Protein AF-A0A0L7LU83-F1 (afdb_monomer_lite)

pLDDT: mean 70.8, std 16.05, range [26.08, 94.19]

Sequence (318 aa):
ASLSLTIENISELSERALSAPKNVRCLPWRILVLIRNTSTPDQHQHRSLGVFLQCNAECDSSGWSCYGLGELKLFKENDWGFAHFISWENLMDPESGFVINDSITIEAYIKAEAPHGVCWDSKKHTGWVVYKIPTTGVDSSRSVAFALQRVFYDLQFSEKPVATRKLTRSFGWETLDSFMQHDVQEFLRCKNVNCTSSRSETFWDIQLSVKGMKNIFESFDDYISTELLDGENKYDAGEHGLQDAEKGVRFDQFPPENLSTPAHYKLHAVLVHSGDNHGGHYWCKFDDDVVSRCSKKEAIEYNYGGEEHAPYLARRAT

Radius of gyration: 29.64 Å; chains: 1; bounding box: 66×59×82 Å

Structure (mmCIF, N/CA/C/O backbone):
data_AF-A0A0L7LU83-F1
#
_entry.id   AF-A0A0L7LU83-F1
#
loop_
_atom_site.group_PDB
_atom_site.id
_atom_site.type_symbol
_atom_site.label_atom_id
_atom_site.label_alt_id
_atom_site.label_comp_id
_atom_site.label_asym_id
_atom_site.label_entity_id
_atom_site.label_seq_id
_atom_site.pdbx_PDB_ins_code
_atom_site.Cartn_x
_atom_site.Cartn_y
_atom_site.Cartn_z
_atom_site.occupancy
_atom_site.B_iso_or_equiv
_atom_site.auth_seq_id
_atom_site.auth_comp_id
_atom_site.auth_asym_id
_atom_site.auth_atom_id
_atom_site.pdbx_PDB_model_num
ATOM 1 N N . ALA A 1 1 ? -16.363 -4.834 12.220 1.00 79.44 1 ALA A N 1
ATOM 2 C CA . ALA A 1 1 ? -17.173 -5.302 13.368 1.00 79.44 1 ALA A CA 1
ATOM 3 C C . ALA A 1 1 ? -17.482 -4.107 14.259 1.00 79.44 1 ALA A C 1
ATOM 5 O O . ALA A 1 1 ? -16.639 -3.231 14.331 1.00 79.44 1 ALA A O 1
ATOM 6 N N . SER A 1 2 ? -18.643 -4.047 14.911 1.00 83.12 2 SER A N 1
ATOM 7 C CA . SER A 1 2 ? -18.976 -2.965 15.852 1.00 83.12 2 SER A CA 1
ATOM 8 C C . SER A 1 2 ? -18.821 -3.408 17.308 1.00 83.12 2 SER A C 1
ATOM 10 O O . SER A 1 2 ? -19.117 -4.562 17.630 1.00 83.12 2 SER A O 1
ATOM 12 N N . LEU A 1 3 ? -18.351 -2.519 18.176 1.00 85.19 3 LEU A N 1
ATOM 13 C CA . LEU A 1 3 ? -18.362 -2.650 19.633 1.00 85.19 3 LEU A CA 1
ATOM 14 C C . LEU A 1 3 ? -19.228 -1.534 20.205 1.00 85.19 3 LEU A C 1
ATOM 16 O O . LEU A 1 3 ? -19.305 -0.459 19.616 1.00 85.19 3 LEU A O 1
ATOM 20 N N . SER A 1 4 ? -19.851 -1.799 21.346 1.00 86.19 4 SER A N 1
ATOM 21 C CA . SER A 1 4 ? -20.613 -0.805 22.090 1.00 86.19 4 SER A CA 1
ATOM 22 C C . SER A 1 4 ? -20.266 -0.902 23.571 1.00 86.19 4 SER A C 1
ATOM 24 O O . SER A 1 4 ? -20.010 -1.997 24.083 1.00 86.19 4 SER A O 1
ATOM 26 N N . LEU A 1 5 ? -20.212 0.248 24.230 1.00 88.81 5 LEU A N 1
ATOM 27 C CA . LEU A 1 5 ? -20.030 0.398 25.664 1.00 88.81 5 LEU A CA 1
ATOM 28 C C . LEU A 1 5 ? -21.083 1.373 26.174 1.00 88.81 5 LEU A C 1
ATOM 30 O O . LEU A 1 5 ? -21.055 2.546 25.809 1.00 88.81 5 LEU A O 1
ATOM 34 N N . THR A 1 6 ? -21.967 0.890 27.040 1.00 89.44 6 THR A N 1
ATOM 35 C CA . THR A 1 6 ? -22.878 1.737 27.806 1.00 89.44 6 THR A CA 1
ATOM 36 C C . THR A 1 6 ? -22.320 1.911 29.212 1.00 89.44 6 THR A C 1
ATOM 38 O O . THR A 1 6 ? -21.974 0.925 29.863 1.00 89.44 6 THR A O 1
ATOM 41 N N . ILE A 1 7 ? -22.199 3.159 29.657 1.00 90.31 7 ILE A N 1
ATOM 42 C CA . ILE A 1 7 ? -21.789 3.519 31.015 1.00 90.31 7 ILE A CA 1
ATOM 43 C C . ILE A 1 7 ? -22.997 4.159 31.680 1.00 90.31 7 ILE A C 1
ATOM 45 O O . ILE A 1 7 ? -23.453 5.209 31.231 1.00 90.31 7 ILE A O 1
ATOM 49 N N . GLU A 1 8 ? -23.500 3.510 32.722 1.00 90.00 8 GLU A N 1
ATOM 50 C CA . GLU A 1 8 ? -24.522 4.055 33.613 1.00 90.00 8 GLU A CA 1
ATOM 51 C C . GLU A 1 8 ? -23.855 4.914 34.695 1.00 90.00 8 GLU A C 1
ATOM 53 O O . GLU A 1 8 ? -22.723 4.636 35.099 1.00 90.00 8 GLU A O 1
ATOM 58 N N . ASN A 1 9 ? -24.561 5.941 35.167 1.00 89.75 9 ASN A N 1
ATOM 59 C CA . ASN A 1 9 ? -24.083 6.912 36.155 1.00 89.75 9 ASN A CA 1
ATOM 60 C C . ASN A 1 9 ? -22.753 7.580 35.751 1.00 89.75 9 ASN A C 1
ATOM 62 O O . ASN A 1 9 ? -21.785 7.613 36.516 1.00 89.75 9 ASN A O 1
ATOM 66 N N . ILE A 1 10 ? -22.676 8.091 34.515 1.00 87.38 10 ILE A N 1
ATOM 67 C CA . ILE A 1 10 ? -21.450 8.697 33.967 1.00 87.38 10 ILE A CA 1
ATOM 68 C C . ILE A 1 10 ? -20.968 9.887 34.808 1.00 87.38 10 ILE A C 1
ATOM 70 O O . ILE A 1 10 ? -19.758 10.114 34.909 1.00 87.38 10 ILE A O 1
ATOM 74 N N . SER A 1 11 ? -21.887 10.609 35.459 1.00 86.12 11 SER A N 1
ATOM 75 C CA . SER A 1 11 ? -21.562 11.709 36.370 1.00 86.12 11 SER A CA 1
ATOM 76 C C . SER A 1 11 ? -20.614 11.293 37.509 1.00 86.12 11 SER A C 1
ATOM 78 O O . SER A 1 11 ? -19.691 12.049 37.849 1.00 86.12 11 SER A O 1
ATOM 80 N N . GLU A 1 12 ? -20.773 10.064 38.013 1.00 87.25 12 GLU A N 1
ATOM 81 C CA . GLU A 1 12 ? -20.032 9.476 39.135 1.00 87.25 12 GLU A CA 1
ATOM 82 C C . GLU A 1 12 ? -18.775 8.697 38.710 1.00 87.25 12 GLU A C 1
ATOM 84 O O . GLU A 1 12 ? -18.007 8.243 39.563 1.00 87.25 12 GLU A O 1
ATOM 89 N N . LEU A 1 13 ? -18.519 8.545 37.403 1.00 84.75 13 LEU A N 1
ATOM 90 C CA . LEU A 1 13 ? -17.371 7.780 36.915 1.00 84.75 13 LEU A CA 1
ATOM 91 C C . LEU A 1 13 ? -16.050 8.413 37.387 1.00 84.75 13 LEU A C 1
ATOM 93 O O . LEU A 1 13 ? -15.703 9.532 36.994 1.00 84.75 13 LEU A O 1
ATOM 97 N N . SER A 1 14 ? -15.304 7.674 38.211 1.00 73.12 14 SER A N 1
ATOM 98 C CA . SER A 1 14 ? -14.134 8.189 38.932 1.00 73.12 14 SER A CA 1
ATOM 99 C C . SER A 1 14 ? -12.836 8.180 38.121 1.00 73.12 14 SER A C 1
ATOM 101 O O . SER A 1 14 ? -12.083 9.148 38.190 1.00 73.12 14 SER A O 1
ATOM 103 N N . GLU A 1 15 ? -12.566 7.136 37.328 1.00 76.50 15 GLU A N 1
ATOM 104 C CA . GLU A 1 15 ? -11.303 7.034 36.571 1.00 76.50 15 GLU A CA 1
ATOM 105 C C . GLU A 1 15 ? -11.468 6.476 35.154 1.00 76.50 15 GLU A C 1
ATOM 107 O O . GLU A 1 15 ? -11.116 7.147 34.178 1.00 76.50 15 GLU A O 1
ATOM 112 N N . ARG A 1 16 ? -11.976 5.243 35.018 1.00 88.88 16 ARG A N 1
ATOM 113 C CA . ARG A 1 16 ? -12.051 4.555 33.724 1.00 88.88 16 ARG A CA 1
ATOM 114 C C . ARG A 1 16 ? -13.183 3.545 33.622 1.00 88.88 16 ARG A C 1
ATOM 116 O O . ARG A 1 16 ? -13.547 2.921 34.614 1.00 88.88 16 ARG A O 1
ATOM 123 N N . ALA A 1 17 ? -13.642 3.309 32.399 1.00 90.06 17 ALA A N 1
ATOM 124 C CA . ALA A 1 17 ? -14.549 2.220 32.053 1.00 90.06 17 ALA A CA 1
ATOM 125 C C . ALA A 1 17 ? -14.026 1.451 30.832 1.00 90.06 17 ALA A C 1
ATOM 127 O O . ALA A 1 17 ? -13.379 2.021 29.954 1.00 90.06 17 ALA A O 1
ATOM 128 N N . LEU A 1 18 ? -14.298 0.147 30.779 1.00 89.19 18 LEU A N 1
ATOM 129 C CA . LEU A 1 18 ? -13.878 -0.743 29.697 1.00 89.19 18 LEU A CA 1
ATOM 130 C C . LEU A 1 18 ? -15.075 -1.524 29.162 1.00 89.19 18 LEU A C 1
ATOM 132 O O . LEU A 1 18 ? -15.895 -2.014 29.935 1.00 89.19 18 LEU A O 1
ATOM 136 N N . SER A 1 19 ? -15.141 -1.697 27.844 1.00 90.38 19 SER A N 1
ATOM 137 C CA . SER A 1 19 ? -16.098 -2.617 27.234 1.00 90.38 19 SER A CA 1
ATOM 138 C C . SER A 1 19 ? -15.679 -4.069 27.413 1.00 90.38 19 SER A C 1
ATOM 140 O O . SER A 1 19 ? -14.493 -4.392 27.539 1.00 90.38 19 SER A O 1
ATOM 142 N N . ALA A 1 20 ? -16.655 -4.971 27.302 1.00 90.50 20 ALA A N 1
ATOM 143 C CA . ALA A 1 20 ? -16.361 -6.377 27.068 1.00 90.50 20 ALA A CA 1
ATOM 144 C C . ALA A 1 20 ? -15.484 -6.534 25.804 1.00 90.50 20 ALA A C 1
ATOM 146 O O . ALA A 1 20 ? -15.667 -5.780 24.836 1.00 90.50 20 ALA A O 1
ATOM 147 N N . PRO A 1 21 ? -14.530 -7.485 25.791 1.00 87.56 21 PRO A N 1
ATOM 148 C CA . PRO A 1 21 ? -13.717 -7.744 24.615 1.00 87.56 21 PRO A CA 1
ATOM 149 C C . PRO A 1 21 ? -14.568 -8.304 23.480 1.00 87.56 21 PRO A C 1
ATOM 151 O O . PRO A 1 21 ? -15.362 -9.227 23.672 1.00 87.56 21 PRO A O 1
ATOM 154 N N . LYS A 1 22 ? -14.344 -7.799 22.268 1.00 87.31 22 LYS A N 1
ATOM 155 C CA . LYS A 1 22 ? -14.864 -8.398 21.041 1.00 87.31 22 LYS A CA 1
ATOM 156 C C . LYS A 1 22 ? -13.715 -8.858 20.168 1.00 87.31 22 LYS A C 1
ATOM 158 O O . LYS A 1 22 ? -12.857 -8.068 19.787 1.00 87.31 22 LYS A O 1
ATOM 163 N N . ASN A 1 23 ? -13.734 -10.137 19.813 1.00 83.50 23 ASN A N 1
ATOM 164 C CA . ASN A 1 23 ? -12.705 -10.699 18.956 1.00 83.50 23 ASN A CA 1
ATOM 165 C C . ASN A 1 23 ? -12.903 -10.243 17.507 1.00 83.50 23 ASN A C 1
ATOM 167 O O . ASN A 1 23 ? -13.925 -10.532 16.879 1.00 83.50 23 ASN A O 1
ATOM 171 N N . VAL A 1 24 ? -11.902 -9.548 16.972 1.00 78.88 24 VAL A N 1
ATOM 172 C CA . VAL A 1 24 ? -11.807 -9.160 15.561 1.00 78.88 24 VAL A CA 1
ATOM 173 C C . VAL A 1 24 ? -10.425 -9.581 15.090 1.00 78.88 24 VAL A C 1
ATOM 175 O O . VAL A 1 24 ? -9.428 -9.218 15.705 1.00 78.88 24 VAL A O 1
ATOM 178 N N . ARG A 1 25 ? -10.374 -10.389 14.024 1.00 74.81 25 ARG A N 1
ATOM 179 C CA . ARG A 1 25 ? -9.124 -10.981 13.509 1.00 74.81 25 ARG A CA 1
ATOM 180 C C . ARG A 1 25 ? -8.331 -11.741 14.588 1.00 74.81 25 ARG A C 1
ATOM 182 O O . ARG A 1 25 ? -7.120 -11.632 14.661 1.00 74.81 25 ARG A O 1
ATOM 189 N N . CYS A 1 26 ? -9.037 -12.512 15.420 1.00 77.25 26 CYS A N 1
ATOM 190 C CA . CYS A 1 26 ? -8.471 -13.312 16.519 1.00 77.25 26 CYS A CA 1
ATOM 191 C C . CYS A 1 26 ? -7.800 -12.513 17.650 1.00 77.25 26 CYS A C 1
ATOM 193 O O . CYS A 1 26 ? -7.257 -13.123 18.564 1.00 77.25 26 CYS A O 1
ATOM 195 N N . LEU A 1 27 ? -7.889 -11.182 17.629 1.00 76.75 27 LEU A N 1
ATOM 196 C CA . LEU A 1 27 ? -7.410 -10.316 18.700 1.00 76.75 27 LEU A CA 1
ATOM 197 C C . LEU A 1 27 ? -8.594 -9.763 19.499 1.00 76.75 27 LEU A C 1
ATOM 199 O O . LEU A 1 27 ? -9.632 -9.468 18.893 1.00 76.75 27 LEU A O 1
ATOM 203 N N . PRO A 1 28 ? -8.478 -9.611 20.829 1.00 84.75 28 PRO A N 1
ATOM 204 C CA . PRO A 1 28 ? -9.520 -9.007 21.643 1.00 84.75 28 PRO A CA 1
ATOM 205 C C . PRO A 1 28 ? -9.449 -7.480 21.546 1.00 84.75 28 PRO A C 1
ATOM 207 O O . PRO A 1 28 ? -8.445 -6.866 21.909 1.00 84.75 28 PRO A O 1
ATOM 210 N N . TRP A 1 29 ? -10.535 -6.861 21.084 1.00 84.88 29 TRP A N 1
ATOM 211 C CA . TRP A 1 29 ? -10.677 -5.406 21.018 1.00 84.88 29 TRP A CA 1
ATOM 212 C C . TRP A 1 29 ? -11.612 -4.900 22.108 1.00 84.88 29 TRP A C 1
ATOM 214 O O . TRP A 1 29 ? -12.611 -5.559 22.405 1.00 84.88 29 TRP A O 1
ATOM 224 N N . ARG A 1 30 ? -11.322 -3.733 22.686 1.00 86.69 30 ARG A N 1
ATOM 225 C CA . ARG A 1 30 ? -12.147 -3.082 23.718 1.00 86.69 30 ARG A CA 1
ATOM 226 C C . ARG A 1 30 ? -12.259 -1.584 23.477 1.00 86.69 30 ARG A C 1
ATOM 228 O O . ARG A 1 30 ? -11.348 -0.982 22.921 1.00 86.69 30 ARG A O 1
ATOM 235 N N . ILE A 1 31 ? -13.347 -0.984 23.940 1.00 86.06 31 ILE A N 1
ATOM 236 C CA . ILE A 1 31 ? -13.455 0.465 24.122 1.00 86.06 31 ILE A CA 1
ATOM 237 C C . ILE A 1 31 ? -12.965 0.777 25.537 1.00 86.06 31 ILE A C 1
ATOM 239 O O . ILE A 1 31 ? -13.424 0.156 26.494 1.00 86.06 31 ILE A O 1
ATOM 243 N N . LEU A 1 32 ? -12.038 1.719 25.663 1.00 85.81 32 LEU A N 1
ATOM 244 C CA . LEU A 1 32 ? -11.566 2.281 26.921 1.00 85.81 32 LEU A CA 1
ATOM 245 C C . LEU A 1 32 ? -12.045 3.725 27.017 1.00 85.81 32 LEU A C 1
ATOM 247 O O . LEU A 1 32 ? -11.750 4.540 26.151 1.00 85.81 32 LEU A O 1
ATOM 251 N N . VAL A 1 33 ? -12.729 4.049 28.101 1.00 88.12 33 VAL A N 1
ATOM 252 C CA . VAL A 1 33 ? -13.131 5.411 28.439 1.00 88.12 33 VAL A CA 1
ATOM 253 C C . VAL A 1 33 ? -12.333 5.859 29.649 1.00 88.12 33 VAL A C 1
ATOM 255 O O . VAL A 1 33 ? -12.221 5.116 30.622 1.00 88.12 33 VAL A O 1
ATOM 258 N N . LEU A 1 34 ? -11.770 7.061 29.583 1.00 88.00 34 LEU A N 1
ATOM 259 C CA . LEU A 1 34 ? -10.986 7.688 30.642 1.00 88.00 34 LEU A CA 1
ATOM 260 C C . LEU A 1 34 ? -11.563 9.062 30.958 1.00 88.00 34 LEU A C 1
ATOM 262 O O . LEU A 1 34 ? -11.847 9.833 30.048 1.00 88.00 34 LEU A O 1
ATOM 266 N N . ILE A 1 35 ? -11.661 9.410 32.236 1.00 86.31 35 ILE A N 1
ATOM 267 C CA . ILE A 1 35 ? -11.919 10.794 32.637 1.00 86.31 35 ILE A CA 1
ATOM 268 C C . ILE A 1 35 ? -10.580 11.523 32.732 1.00 86.31 35 ILE A C 1
ATOM 270 O O . ILE A 1 35 ? -9.681 11.109 33.466 1.00 86.31 35 ILE A O 1
ATOM 274 N N . ARG A 1 36 ? -10.423 12.609 31.973 1.00 82.44 36 ARG A N 1
ATOM 275 C CA . ARG A 1 36 ? -9.222 13.450 31.994 1.00 82.44 36 ARG A CA 1
ATOM 276 C C . ARG A 1 36 ? -9.533 14.780 32.655 1.00 82.44 36 ARG A C 1
ATOM 278 O O . ARG A 1 36 ? -10.370 15.539 32.172 1.00 82.44 36 ARG A O 1
ATOM 285 N N . ASN A 1 37 ? -8.798 15.061 33.725 1.00 81.88 37 ASN A N 1
ATOM 286 C CA . ASN A 1 37 ? -8.805 16.346 34.406 1.00 81.88 37 ASN A CA 1
ATOM 287 C C . ASN A 1 37 ? -7.518 17.088 34.045 1.00 81.88 37 ASN A C 1
ATOM 289 O O . ASN A 1 37 ? -6.425 16.622 34.363 1.00 81.88 37 ASN A O 1
ATOM 293 N N . THR A 1 38 ? -7.644 18.228 33.378 1.00 71.44 38 THR A N 1
ATOM 294 C CA . THR A 1 38 ? -6.525 19.118 33.055 1.00 71.44 38 THR A CA 1
ATOM 295 C C . THR A 1 38 ? -6.639 20.389 33.874 1.00 71.44 38 THR A C 1
ATOM 297 O O . THR A 1 38 ? -7.655 21.080 33.815 1.00 71.44 38 THR A O 1
ATOM 300 N N . SER A 1 39 ? -5.594 20.702 34.633 1.00 67.88 39 SER A N 1
ATOM 301 C CA . SER A 1 39 ? -5.446 21.974 35.336 1.00 67.88 39 SER A CA 1
ATOM 302 C C . SER A 1 39 ? -4.616 22.927 34.481 1.00 67.88 39 SER A C 1
ATOM 304 O O . SER A 1 39 ? -3.448 22.642 34.205 1.00 67.88 39 SER A O 1
ATOM 306 N N . THR A 1 40 ? -5.201 24.046 34.059 1.00 64.06 40 THR A N 1
ATOM 307 C CA . THR A 1 40 ? -4.445 25.138 33.432 1.00 64.06 40 THR A CA 1
ATOM 308 C C . THR A 1 40 ? -3.738 25.986 34.502 1.00 64.06 40 THR A C 1
ATOM 310 O O . THR A 1 40 ? -4.125 25.943 35.675 1.00 64.06 40 THR A O 1
ATOM 313 N N . PRO A 1 41 ? -2.702 26.769 34.137 1.00 64.12 41 PRO A N 1
ATOM 314 C CA . PRO A 1 41 ? -2.015 27.672 35.069 1.00 64.12 41 PRO A CA 1
ATOM 315 C C . PRO A 1 41 ? -2.952 28.665 35.780 1.00 64.12 41 PRO A C 1
ATOM 317 O O . PRO A 1 41 ? -2.666 29.066 36.904 1.00 64.12 41 PRO A O 1
ATOM 320 N N . ASP A 1 42 ? -4.098 28.986 35.170 1.00 62.72 42 ASP A N 1
ATOM 321 C CA . ASP A 1 42 ? -5.144 29.873 35.703 1.00 62.72 42 ASP A CA 1
ATOM 322 C C . ASP A 1 42 ? -6.124 29.180 36.678 1.00 62.72 42 ASP A C 1
ATOM 324 O O . ASP A 1 42 ? -7.221 29.681 36.915 1.00 62.72 42 ASP A O 1
ATOM 328 N N . GLN A 1 43 ? -5.770 28.017 37.243 1.00 58.22 43 GLN A N 1
ATOM 329 C CA . GLN A 1 43 ? -6.576 27.238 38.208 1.00 58.22 43 GLN A CA 1
ATOM 330 C C . GLN A 1 43 ? -7.951 26.748 37.714 1.00 58.22 43 GLN A C 1
ATOM 332 O O . GLN A 1 43 ? -8.718 26.189 38.499 1.00 58.22 43 GLN A O 1
ATOM 337 N N . HIS A 1 44 ? -8.267 26.874 36.426 1.00 62.44 44 HIS A N 1
ATOM 338 C CA . HIS A 1 44 ? -9.508 26.322 35.887 1.00 62.44 44 HIS A CA 1
ATOM 339 C C . HIS A 1 44 ? -9.320 24.825 35.614 1.00 62.44 44 HIS A C 1
ATOM 341 O O . HIS A 1 44 ? -8.483 24.407 34.808 1.00 62.44 44 HIS A O 1
ATOM 347 N N . GLN A 1 45 ? -10.075 23.998 36.339 1.00 65.69 45 GLN A N 1
ATOM 348 C CA . GLN A 1 45 ? -10.071 22.551 36.171 1.00 65.69 45 GLN A CA 1
ATOM 349 C C . GLN A 1 45 ? -11.006 22.181 35.020 1.00 65.69 45 GLN A C 1
ATOM 351 O O . GLN A 1 45 ? -12.225 22.233 35.156 1.00 65.69 45 GLN A O 1
ATOM 356 N N . HIS A 1 46 ? -10.438 21.781 33.886 1.00 74.81 46 HIS A N 1
ATOM 357 C CA . HIS A 1 46 ? -11.213 21.281 32.757 1.00 74.81 46 HIS A CA 1
ATOM 358 C C . HIS A 1 46 ? -11.324 19.759 32.841 1.00 74.81 46 HIS A C 1
ATOM 360 O O . HIS A 1 46 ? -10.317 19.047 32.835 1.00 74.81 46 HIS A O 1
ATOM 366 N N . ARG A 1 47 ? -12.561 19.262 32.919 1.00 84.62 47 ARG A N 1
ATOM 367 C CA . ARG A 1 47 ? -12.885 17.836 32.817 1.00 84.62 47 ARG A CA 1
ATOM 368 C C . ARG A 1 47 ? -13.231 17.515 31.365 1.00 84.62 47 ARG A C 1
ATOM 370 O O . ARG A 1 47 ? -13.906 18.285 30.682 1.00 84.62 47 ARG A O 1
ATOM 377 N N . SER A 1 48 ? -12.762 16.376 30.881 1.00 85.38 48 SER A N 1
ATOM 378 C CA . SER A 1 48 ? -13.028 15.897 29.524 1.00 85.38 48 SER A CA 1
ATOM 379 C C . SER A 1 48 ? -13.110 14.380 29.502 1.00 85.38 48 SER A C 1
ATOM 381 O O . SER A 1 48 ? -12.497 13.693 30.326 1.00 85.38 48 SER A O 1
ATOM 383 N N . LEU A 1 49 ? -13.890 13.864 28.560 1.00 85.62 49 LEU A N 1
ATOM 384 C CA . LEU A 1 49 ? -13.999 12.437 28.315 1.00 85.62 49 LEU A CA 1
ATOM 385 C C . LEU A 1 49 ? -12.941 12.040 27.288 1.00 85.62 49 LEU A C 1
ATOM 387 O O . LEU A 1 49 ? -12.896 12.613 26.204 1.00 85.62 49 LEU A O 1
ATOM 391 N N . GLY A 1 50 ? -12.103 11.067 27.614 1.00 84.81 50 GLY A N 1
ATOM 392 C CA . GLY A 1 50 ? -11.208 10.416 26.672 1.00 84.81 50 GLY A CA 1
ATOM 393 C C . GLY A 1 50 ? -11.767 9.063 26.248 1.00 84.81 50 GLY A C 1
ATOM 394 O O . GLY A 1 50 ? -12.246 8.307 27.091 1.00 84.81 50 GLY A O 1
ATOM 395 N N . VAL A 1 51 ? -11.708 8.739 24.960 1.00 83.38 51 VAL A N 1
ATOM 396 C CA . VAL A 1 51 ? -12.257 7.491 24.405 1.00 83.38 51 VAL A CA 1
ATOM 397 C C . VAL A 1 51 ? -11.217 6.848 23.510 1.00 83.38 51 VAL A C 1
ATOM 399 O O . VAL A 1 51 ? -10.779 7.467 22.553 1.00 83.38 51 VAL A O 1
ATOM 402 N N . PHE A 1 52 ? -10.850 5.604 23.791 1.00 82.75 52 PHE A N 1
ATOM 403 C CA . PHE A 1 52 ? -9.796 4.858 23.119 1.00 82.75 52 PHE A CA 1
ATOM 404 C C . PHE A 1 52 ? -10.292 3.485 22.685 1.00 82.75 52 PHE A C 1
ATOM 406 O O . PHE A 1 52 ? -11.183 2.900 23.295 1.00 82.75 52 PHE A O 1
ATOM 413 N N . LEU A 1 53 ? -9.677 2.944 21.642 1.00 80.12 53 LEU A N 1
ATOM 414 C CA . LEU A 1 53 ? -9.813 1.541 21.279 1.00 80.12 53 LEU A CA 1
ATOM 415 C C . LEU A 1 53 ? -8.550 0.811 21.748 1.00 80.12 53 LEU A C 1
ATOM 417 O O . LEU A 1 53 ? -7.444 1.240 21.455 1.00 80.12 53 LEU A O 1
ATOM 421 N N . GLN A 1 54 ? -8.689 -0.290 22.469 1.00 82.25 54 GLN A N 1
ATOM 422 C CA . GLN A 1 54 ? -7.570 -1.146 22.851 1.00 82.25 54 GLN A CA 1
ATOM 423 C C . GLN A 1 54 ? -7.595 -2.409 22.002 1.00 82.25 54 GLN A C 1
ATOM 425 O O . GLN A 1 54 ? -8.639 -3.050 21.894 1.00 82.25 54 GLN A O 1
ATOM 430 N N . CYS A 1 55 ? -6.452 -2.776 21.428 1.00 80.19 55 CYS A N 1
ATOM 431 C CA . CYS A 1 55 ? -6.259 -4.036 20.721 1.00 80.19 55 CYS A CA 1
ATOM 432 C C . CYS A 1 55 ? -5.263 -4.882 21.509 1.00 80.19 55 CYS A C 1
ATOM 434 O O . CYS A 1 55 ? -4.129 -4.462 21.696 1.00 80.19 55 CYS A O 1
ATOM 436 N N . ASN A 1 56 ? -5.689 -6.057 21.975 1.00 77.88 56 ASN A N 1
ATOM 437 C CA . ASN A 1 56 ? -4.819 -7.052 22.608 1.00 77.88 56 ASN A CA 1
ATOM 438 C C . ASN A 1 56 ? -3.956 -6.527 23.779 1.00 77.88 56 ASN A C 1
ATOM 440 O O . ASN A 1 56 ? -2.866 -7.027 24.026 1.00 77.88 56 ASN A O 1
ATOM 444 N N . ALA A 1 57 ? -4.467 -5.548 24.533 1.00 76.88 57 ALA A N 1
ATOM 445 C CA . ALA A 1 57 ? -3.725 -4.839 25.583 1.00 76.88 57 ALA A CA 1
ATOM 446 C C . ALA A 1 57 ? -3.326 -5.695 26.806 1.00 76.88 57 ALA A C 1
ATOM 448 O O . ALA A 1 57 ? -2.654 -5.199 27.701 1.00 76.88 57 ALA A O 1
ATOM 449 N N . GLU A 1 58 ? -3.771 -6.951 26.876 1.00 73.62 58 GLU A N 1
ATOM 450 C CA . GLU A 1 58 ? -3.388 -7.912 27.924 1.00 73.62 58 GLU A CA 1
ATOM 451 C C . GLU A 1 58 ? -2.164 -8.753 27.531 1.00 73.62 58 GLU A C 1
ATOM 453 O O . GLU A 1 58 ? -1.688 -9.560 28.325 1.00 73.62 58 GLU A O 1
ATOM 458 N N . CYS A 1 59 ? -1.684 -8.621 26.292 1.00 69.00 59 CYS A N 1
ATOM 459 C CA . CYS A 1 59 ? -0.543 -9.371 25.796 1.00 69.00 59 CYS A CA 1
ATOM 460 C C . CYS A 1 59 ? 0.749 -8.572 25.990 1.00 69.00 59 CYS A C 1
ATOM 462 O O . CYS A 1 59 ? 0.960 -7.566 25.320 1.00 69.00 59 CYS A O 1
ATOM 464 N N . ASP A 1 60 ? 1.643 -9.076 26.841 1.00 68.50 60 ASP A N 1
ATOM 465 C CA . ASP A 1 60 ? 2.954 -8.461 27.108 1.00 68.50 60 ASP A CA 1
ATOM 466 C C . ASP A 1 60 ? 4.020 -8.790 26.041 1.00 68.50 60 ASP A C 1
ATOM 468 O O . ASP A 1 60 ? 5.180 -8.389 26.152 1.00 68.50 60 ASP A O 1
ATOM 472 N N . SER A 1 61 ? 3.663 -9.558 25.006 1.00 68.38 61 SER A N 1
ATOM 473 C CA . SER A 1 61 ? 4.582 -9.881 23.914 1.00 68.38 61 SER A CA 1
ATOM 474 C C . SER A 1 61 ? 4.778 -8.667 23.011 1.00 68.38 61 SER A C 1
ATOM 476 O O . SER A 1 61 ? 3.809 -8.084 22.538 1.00 68.38 61 SER A O 1
ATOM 478 N N . SER A 1 62 ? 6.027 -8.337 22.692 1.00 66.56 62 SER A N 1
ATOM 479 C CA . SER A 1 62 ? 6.367 -7.331 21.677 1.00 66.56 62 SER A CA 1
ATOM 480 C C . SER A 1 62 ? 6.400 -7.892 20.249 1.00 66.56 62 SER A C 1
ATOM 482 O O . SER A 1 62 ? 6.634 -7.149 19.300 1.00 66.56 62 SER A O 1
ATOM 484 N N . GLY A 1 63 ? 6.197 -9.204 20.084 1.00 61.34 63 GLY A N 1
ATOM 485 C CA . GLY A 1 63 ? 6.345 -9.918 18.813 1.00 61.34 63 GLY A CA 1
ATOM 486 C C . GLY A 1 63 ? 5.088 -9.981 17.945 1.00 61.34 63 GLY A C 1
ATOM 487 O O . GLY A 1 63 ? 5.011 -10.866 17.100 1.00 61.34 63 GLY A O 1
ATOM 488 N N . TRP A 1 64 ? 4.096 -9.117 18.165 1.00 71.81 64 TRP A N 1
ATOM 489 C CA . TRP A 1 64 ? 2.863 -9.078 17.375 1.00 71.81 64 TRP A CA 1
ATOM 490 C C . TRP A 1 64 ? 2.558 -7.658 16.900 1.00 71.81 64 TRP A C 1
ATOM 492 O O . TRP A 1 64 ? 3.007 -6.676 17.489 1.00 71.81 64 TRP A O 1
ATOM 502 N N . SER A 1 65 ? 1.771 -7.551 15.835 1.00 59.06 65 SER A N 1
ATOM 503 C CA . SER A 1 65 ? 1.252 -6.272 15.356 1.00 59.06 65 SER A CA 1
ATOM 504 C C . SER A 1 65 ? -0.124 -6.462 14.725 1.00 59.06 65 SER A C 1
ATOM 506 O O . SER A 1 65 ? -0.456 -7.523 14.192 1.00 59.06 65 SER A O 1
ATOM 508 N N . CYS A 1 66 ? -0.968 -5.434 14.808 1.00 58.78 66 CYS A N 1
ATOM 509 C CA . CYS A 1 66 ? -2.241 -5.413 14.101 1.00 58.78 66 CYS A CA 1
ATOM 510 C C . CYS A 1 66 ? -2.560 -4.003 13.629 1.00 58.78 66 CYS A C 1
ATOM 512 O O . CYS A 1 66 ? -2.669 -3.074 14.427 1.00 58.78 66 CYS A O 1
ATOM 514 N N . TYR A 1 67 ? -2.807 -3.869 12.331 1.00 64.75 67 TYR A N 1
ATOM 515 C CA . TYR A 1 67 ? -3.324 -2.635 11.761 1.00 64.75 67 TYR A CA 1
ATOM 516 C C . TYR A 1 67 ? -4.847 -2.666 11.762 1.00 64.75 67 TYR A C 1
ATOM 518 O O . TYR A 1 67 ? -5.471 -3.689 11.471 1.00 64.75 67 TYR A O 1
ATOM 526 N N . GLY A 1 68 ? -5.475 -1.549 12.103 1.00 56.31 68 GLY A N 1
ATOM 527 C CA . GLY A 1 68 ? -6.919 -1.432 12.039 1.00 56.31 68 GLY A CA 1
ATOM 528 C C . GLY A 1 68 ? -7.381 0.008 11.994 1.00 56.31 68 GLY A C 1
ATOM 529 O O . GLY A 1 68 ? -6.726 0.911 12.500 1.00 56.31 68 GLY A O 1
ATOM 530 N N . LEU A 1 69 ? -8.529 0.202 11.359 1.00 59.28 69 LEU A N 1
ATOM 531 C CA . LEU A 1 69 ? -9.257 1.458 11.346 1.00 59.28 69 LEU A CA 1
ATOM 532 C C . LEU A 1 69 ? -10.353 1.368 12.395 1.00 59.28 69 LEU A C 1
ATOM 534 O O . LEU A 1 69 ? -11.192 0.463 12.347 1.00 59.28 69 LEU A O 1
ATOM 538 N N . GLY A 1 70 ? -10.315 2.293 13.345 1.00 55.94 70 GLY A N 1
ATOM 539 C CA . GLY A 1 70 ? -11.364 2.500 14.326 1.00 55.94 70 GLY A CA 1
ATOM 540 C C . GLY A 1 70 ? -12.124 3.778 14.006 1.00 55.94 70 GLY A C 1
ATOM 541 O O . GLY A 1 70 ? -11.563 4.861 14.121 1.00 55.94 70 GLY A O 1
ATOM 542 N N . GLU A 1 71 ? -13.396 3.668 13.636 1.00 59.53 71 GLU A N 1
ATOM 543 C CA . GLU A 1 71 ? -14.302 4.814 13.584 1.00 59.53 71 GLU A CA 1
ATOM 544 C C . GLU A 1 71 ? -15.094 4.869 14.891 1.00 59.53 71 GLU A C 1
ATOM 546 O O . GLU A 1 71 ? -15.934 4.007 15.165 1.00 59.53 71 GLU A O 1
ATOM 551 N N . LEU A 1 72 ? -14.814 5.879 15.712 1.00 57.50 72 LEU A N 1
ATOM 552 C CA . LEU A 1 72 ? -15.630 6.226 16.871 1.00 57.50 72 LEU A CA 1
ATOM 553 C C . LEU A 1 72 ? -16.734 7.166 16.386 1.00 57.50 72 LEU A C 1
ATOM 555 O O . LEU A 1 72 ? -16.447 8.249 15.877 1.00 57.50 72 LEU A O 1
ATOM 559 N N . LYS A 1 73 ? -18.002 6.757 16.494 1.00 54.69 73 LYS A N 1
ATOM 560 C CA . LYS A 1 73 ? -19.112 7.636 16.104 1.00 54.69 73 LYS A CA 1
ATOM 561 C C . LYS A 1 73 ? -19.407 8.626 17.225 1.00 54.69 73 LYS A C 1
ATOM 563 O O . LYS A 1 73 ? -20.183 8.314 18.116 1.00 54.69 73 LYS A O 1
ATOM 568 N N . LEU A 1 74 ? -18.770 9.793 17.139 1.00 45.72 74 LEU A N 1
ATOM 569 C CA . LEU A 1 74 ? -19.106 11.102 17.725 1.00 45.72 74 LEU A CA 1
ATOM 570 C C . LEU A 1 74 ? -18.099 12.086 17.064 1.00 45.72 74 LEU A C 1
ATOM 572 O O . LEU A 1 74 ? -16.922 11.763 16.952 1.00 45.72 74 LEU A O 1
ATOM 576 N N . PHE A 1 75 ? -18.571 13.175 16.445 1.00 29.23 75 PHE A N 1
ATOM 577 C CA . PHE A 1 75 ? -17.883 13.899 15.352 1.00 29.23 75 PHE A CA 1
ATOM 578 C C . PHE A 1 75 ? -16.384 14.293 15.566 1.00 29.23 75 PHE A C 1
ATOM 580 O O . PHE A 1 75 ? -16.055 14.999 16.507 1.00 29.23 75 PHE A O 1
ATOM 587 N N . LYS A 1 76 ? -15.570 13.947 14.543 1.00 26.08 76 LYS A N 1
ATOM 588 C CA . LYS A 1 76 ? -14.311 14.515 13.964 1.00 26.08 76 LYS A CA 1
ATOM 589 C C . LYS A 1 76 ? -12.899 14.362 14.625 1.00 26.08 76 LYS A C 1
ATOM 591 O O . LYS A 1 76 ? -12.543 15.069 15.554 1.00 26.08 76 LYS A O 1
ATOM 596 N N . GLU A 1 77 ? -12.087 13.544 13.918 1.00 31.25 77 GLU A N 1
ATOM 597 C CA . GLU A 1 77 ? -10.630 13.552 13.563 1.00 31.25 77 GLU A CA 1
ATOM 598 C C . GLU A 1 77 ? -9.470 13.102 14.509 1.00 31.25 77 GLU A C 1
ATOM 600 O O . GLU A 1 77 ? -8.925 13.875 15.284 1.00 31.25 77 GLU A O 1
ATOM 605 N N . ASN A 1 78 ? -9.019 11.853 14.253 1.00 29.31 78 ASN A N 1
ATOM 606 C CA . ASN A 1 78 ? -7.652 11.309 14.040 1.00 29.31 78 ASN A CA 1
ATOM 607 C C . ASN A 1 78 ? -6.530 11.395 15.106 1.00 29.31 78 ASN A C 1
ATOM 609 O O . ASN A 1 78 ? -5.639 12.229 15.006 1.00 29.31 78 ASN A O 1
ATOM 613 N N . ASP A 1 79 ? -6.484 10.413 16.015 1.00 31.00 79 ASP A N 1
ATOM 614 C CA . ASP A 1 79 ? -5.431 9.376 16.197 1.00 31.00 79 ASP A CA 1
ATOM 615 C C . ASP A 1 79 ? -5.906 8.429 17.337 1.00 31.00 79 ASP A C 1
ATOM 617 O O . ASP A 1 79 ? -6.919 8.737 17.956 1.00 31.00 79 ASP A O 1
ATOM 621 N N . TRP A 1 80 ? -5.340 7.218 17.524 1.00 56.22 80 TRP A N 1
ATOM 622 C CA . TRP A 1 80 ? -6.070 6.046 18.080 1.00 56.22 80 TRP A CA 1
ATOM 623 C C . TRP A 1 80 ? -6.611 6.218 19.518 1.00 56.22 80 TRP A C 1
ATOM 625 O O . TRP A 1 80 ? -6.040 5.784 20.520 1.00 56.22 80 TRP A O 1
ATOM 635 N N . GLY A 1 81 ? -7.811 6.781 19.568 1.00 58.97 81 GLY A N 1
ATOM 636 C CA . GLY A 1 81 ? -8.470 7.271 20.757 1.00 58.97 81 GLY A CA 1
ATOM 637 C C . GLY A 1 81 ? -8.180 8.745 21.031 1.00 58.97 81 GLY A C 1
ATOM 638 O O . GLY A 1 81 ? -7.073 9.236 20.854 1.00 58.97 81 GLY A O 1
ATOM 639 N N . PHE A 1 82 ? -9.183 9.463 21.509 1.00 66.94 82 PHE A N 1
ATOM 640 C CA . PHE A 1 82 ? -9.089 10.881 21.809 1.00 66.94 82 PHE A CA 1
ATOM 641 C C . PHE A 1 82 ? -8.818 11.059 23.298 1.00 66.94 82 PHE A C 1
ATOM 643 O O . PHE A 1 82 ? -9.626 10.632 24.119 1.00 66.94 82 PHE A O 1
ATOM 650 N N . ALA A 1 83 ? -7.711 11.709 23.667 1.00 68.00 83 ALA A N 1
ATOM 651 C CA . ALA A 1 83 ? -7.465 12.073 25.066 1.00 68.00 83 ALA A CA 1
ATOM 652 C C . ALA A 1 83 ? -8.492 13.089 25.589 1.00 68.00 83 ALA A C 1
ATOM 654 O O . ALA A 1 83 ? -8.904 12.998 26.743 1.00 68.00 83 ALA A O 1
ATOM 655 N N . HIS A 1 84 ? -8.935 13.994 24.715 1.00 75.25 84 HIS A N 1
ATOM 656 C CA . HIS A 1 84 ? -9.954 15.007 24.971 1.00 75.25 84 HIS A CA 1
ATOM 657 C C . HIS A 1 84 ? -11.028 14.915 23.884 1.00 75.25 84 HIS A C 1
ATOM 659 O O . HIS A 1 84 ? -11.049 15.714 22.956 1.00 75.25 84 HIS A O 1
ATOM 665 N N . PHE A 1 85 ? -11.873 13.888 23.952 1.00 77.75 85 PHE A N 1
ATOM 666 C CA . PHE A 1 85 ? -12.887 13.621 22.933 1.00 77.75 85 PHE A CA 1
ATOM 667 C C . PHE A 1 85 ? -13.999 14.668 22.915 1.00 77.75 85 PHE A C 1
ATOM 669 O O . PHE A 1 85 ? -14.378 15.177 21.869 1.00 77.75 85 PHE A O 1
ATOM 676 N N . ILE A 1 86 ? -14.517 14.981 24.099 1.00 79.69 86 ILE A N 1
ATOM 677 C CA . ILE A 1 86 ? -15.571 15.966 24.317 1.00 79.69 86 ILE A CA 1
ATOM 678 C C . ILE A 1 86 ? -15.348 16.608 25.687 1.00 79.69 86 ILE A C 1
ATOM 680 O O . ILE A 1 86 ? -14.928 15.939 26.643 1.00 79.69 86 ILE A O 1
ATOM 684 N N . SER A 1 87 ? -15.571 17.921 25.779 1.00 85.06 87 SER A N 1
ATOM 685 C CA . SER A 1 87 ? -15.540 18.618 27.064 1.00 85.06 87 SER A CA 1
ATOM 686 C C . SER A 1 87 ? -16.678 18.118 27.950 1.00 85.06 87 SER A C 1
ATOM 688 O O . SER A 1 87 ? -17.738 17.725 27.465 1.00 85.06 87 SER A O 1
ATOM 690 N N . TRP A 1 88 ? -16.468 18.130 29.265 1.00 86.81 88 TRP A N 1
ATOM 691 C CA . TRP A 1 88 ? -17.503 17.685 30.195 1.00 86.81 88 TRP A CA 1
ATOM 692 C C . TRP A 1 88 ? -18.768 18.543 30.119 1.00 86.81 88 TRP A C 1
ATOM 694 O O . TRP A 1 88 ? -19.870 18.016 30.203 1.00 86.81 88 TRP A O 1
ATOM 704 N N . GLU A 1 89 ? -18.605 19.848 29.904 1.00 84.44 89 GLU A N 1
ATOM 705 C CA . GLU A 1 89 ? -19.708 20.798 29.731 1.00 84.44 89 GLU A CA 1
ATOM 706 C C . GLU A 1 89 ? -20.589 20.422 28.536 1.00 84.44 89 GLU A C 1
ATOM 708 O O . GLU A 1 89 ? -21.794 20.269 28.697 1.00 84.44 89 GLU A O 1
ATOM 713 N N . ASN A 1 90 ? -19.986 20.172 27.369 1.00 83.44 90 ASN A N 1
ATOM 714 C CA . ASN A 1 90 ? -20.734 19.797 26.166 1.00 83.44 90 ASN A CA 1
ATOM 715 C C . ASN A 1 90 ? -21.323 18.387 26.264 1.00 83.44 90 ASN A C 1
ATOM 717 O O . ASN A 1 90 ? -22.346 18.106 25.650 1.00 83.44 90 ASN A O 1
ATOM 721 N N . LEU A 1 91 ? -20.666 17.484 26.998 1.00 82.50 91 LEU A N 1
ATOM 722 C CA . LEU A 1 91 ? -21.158 16.124 27.191 1.00 82.50 91 LEU A CA 1
ATOM 723 C C . LEU A 1 91 ? -22.408 16.088 28.077 1.00 82.50 91 LEU A C 1
ATOM 725 O O . LEU A 1 91 ? -23.339 15.341 27.787 1.00 82.50 91 LEU A O 1
ATOM 729 N N . MET A 1 92 ? -22.400 16.858 29.166 1.00 82.25 92 MET A N 1
ATOM 730 C CA . MET A 1 92 ? -23.480 16.879 30.157 1.00 82.25 92 MET A CA 1
ATOM 731 C C . MET A 1 92 ? -24.598 17.869 29.809 1.00 82.25 92 MET A C 1
ATOM 733 O O . MET A 1 92 ? -25.591 17.924 30.533 1.00 82.25 92 MET A O 1
ATOM 737 N N . ASP A 1 93 ? -24.451 18.643 28.731 1.00 82.69 93 ASP A N 1
ATOM 738 C CA . ASP A 1 93 ? -25.494 19.527 28.221 1.00 82.69 93 ASP A CA 1
ATOM 739 C C . ASP A 1 93 ? -26.742 18.708 27.823 1.00 82.69 93 ASP A C 1
ATOM 741 O O . ASP A 1 93 ? -26.655 17.881 26.906 1.00 82.69 93 ASP A O 1
ATOM 745 N N . PRO A 1 94 ? -27.909 18.920 28.469 1.00 78.69 94 PRO A N 1
ATOM 746 C CA . PRO A 1 94 ? -29.140 18.206 28.139 1.00 78.69 94 PRO A CA 1
ATOM 747 C C . PRO A 1 94 ? -29.598 18.396 26.687 1.00 78.69 94 PRO A C 1
ATOM 749 O O . PRO A 1 94 ? -30.272 17.515 26.150 1.00 78.69 94 PRO A O 1
ATOM 752 N N . GLU A 1 95 ? -29.238 19.512 26.039 1.00 78.12 95 GLU A N 1
ATOM 753 C CA . GLU A 1 95 ? -29.597 19.777 24.638 1.00 78.12 95 GLU A CA 1
ATOM 754 C C . GLU A 1 95 ? -28.741 18.975 23.644 1.00 78.12 95 GLU A C 1
ATOM 756 O O . GLU A 1 95 ? -29.176 18.716 22.520 1.00 78.12 95 GLU A O 1
ATOM 761 N N . SER A 1 96 ? -27.554 18.518 24.061 1.00 75.62 96 SER A N 1
ATOM 762 C CA . SER A 1 96 ? -26.639 17.738 23.215 1.00 75.62 96 SER A CA 1
ATOM 763 C C . SER A 1 96 ? -27.165 16.337 22.878 1.00 75.62 96 SER A C 1
ATOM 765 O O . SER A 1 96 ? -26.793 15.752 21.859 1.00 75.62 96 SER A O 1
ATOM 767 N N . GLY A 1 97 ? -28.027 15.783 23.741 1.00 77.00 97 GLY A N 1
ATOM 768 C CA . GLY A 1 97 ? -28.594 14.441 23.604 1.00 77.00 97 GLY A CA 1
ATOM 769 C C . GLY A 1 97 ? -27.601 13.288 23.809 1.00 77.00 97 GLY A C 1
ATOM 770 O O . GLY A 1 97 ? -27.961 12.139 23.554 1.00 77.00 97 GLY A O 1
ATOM 771 N N . PHE A 1 98 ? -26.367 13.558 24.256 1.00 77.75 98 PHE A N 1
ATOM 772 C CA . PHE A 1 98 ? -25.344 12.520 24.446 1.00 77.75 98 PHE A CA 1
ATOM 773 C C . PHE A 1 98 ? -25.550 11.678 25.707 1.00 77.75 98 PHE A C 1
ATOM 775 O O . PHE A 1 98 ? -25.255 10.480 25.698 1.00 77.75 98 PHE A O 1
ATOM 782 N N . VAL A 1 99 ? -26.054 12.293 26.778 1.00 82.06 99 VAL A N 1
ATOM 783 C CA . VAL A 1 99 ? -26.331 11.636 28.058 1.00 82.06 99 VAL A CA 1
ATOM 784 C C . VAL A 1 99 ? -27.839 11.562 28.264 1.00 82.06 99 VAL A C 1
ATOM 786 O O . VAL A 1 99 ? -28.531 12.576 28.280 1.00 82.06 99 VAL A O 1
ATOM 789 N N . ILE A 1 100 ? -28.354 10.347 28.440 1.00 82.25 100 ILE A N 1
ATOM 790 C CA . ILE A 1 100 ? -29.775 10.081 28.678 1.00 82.25 100 ILE A CA 1
ATOM 791 C C . ILE A 1 100 ? -29.875 9.275 29.967 1.00 82.25 100 ILE A C 1
ATOM 793 O O . ILE A 1 100 ? -29.283 8.205 30.063 1.00 82.25 100 ILE A O 1
ATOM 797 N N . ASN A 1 101 ? -30.621 9.773 30.958 1.00 87.81 101 ASN A N 1
ATOM 798 C CA . ASN A 1 101 ? -30.736 9.150 32.286 1.00 87.81 101 ASN A CA 1
ATOM 799 C C . ASN A 1 101 ? -29.361 8.864 32.924 1.00 87.81 101 ASN A C 1
ATOM 801 O O . ASN A 1 101 ? -29.080 7.739 33.331 1.00 87.81 101 ASN A O 1
ATOM 805 N N . ASP A 1 102 ? -28.486 9.875 32.920 1.00 88.12 102 ASP A N 1
ATOM 806 C CA . ASP A 1 102 ? -27.092 9.790 33.389 1.00 88.12 102 ASP A CA 1
ATOM 807 C C . ASP A 1 102 ? -26.289 8.628 32.774 1.00 88.12 102 ASP A C 1
ATOM 809 O O . ASP A 1 102 ? -25.350 8.097 33.364 1.00 88.12 102 ASP A O 1
ATOM 813 N N . SER A 1 103 ? -26.676 8.205 31.571 1.00 85.81 103 SER A N 1
ATOM 814 C CA . SER A 1 103 ? -26.052 7.102 30.856 1.00 85.81 103 SER A CA 1
ATOM 815 C C . SER A 1 103 ? -25.589 7.549 29.476 1.00 85.81 103 SER A C 1
ATOM 817 O O . SER A 1 103 ? -26.296 8.272 28.772 1.00 85.81 103 SER A O 1
ATOM 819 N N . ILE A 1 104 ? -24.405 7.091 29.074 1.00 87.50 104 ILE A N 1
ATOM 820 C CA . ILE A 1 104 ? -23.822 7.330 27.747 1.00 87.50 104 ILE A CA 1
ATOM 821 C C . ILE A 1 104 ? -23.587 5.995 27.047 1.00 87.50 104 ILE A C 1
ATOM 823 O O . ILE A 1 104 ? -23.187 5.017 27.679 1.00 87.50 104 ILE A O 1
ATOM 827 N N . THR A 1 105 ? -23.805 5.951 25.732 1.00 83.12 105 THR A N 1
ATOM 828 C CA . THR A 1 105 ? -23.439 4.804 24.892 1.00 83.12 105 THR A CA 1
ATOM 829 C C . THR A 1 105 ? -22.429 5.226 23.835 1.00 83.12 105 THR A C 1
ATOM 831 O O . THR A 1 105 ? -22.669 6.155 23.070 1.00 83.12 105 THR A O 1
ATOM 834 N N . ILE A 1 106 ? -21.299 4.525 23.785 1.00 83.31 106 ILE A N 1
ATOM 835 C CA . ILE A 1 106 ? -20.216 4.758 22.828 1.00 83.31 106 ILE A CA 1
ATOM 836 C C . ILE A 1 106 ? -20.137 3.564 21.889 1.00 83.31 106 ILE A C 1
ATOM 838 O O . ILE A 1 106 ? -19.981 2.427 22.336 1.00 83.31 106 ILE A O 1
ATOM 842 N N . GLU A 1 107 ? -20.179 3.832 20.586 1.00 78.81 107 GLU A N 1
ATOM 843 C CA . GLU A 1 107 ? -20.005 2.820 19.549 1.00 78.81 107 GLU A CA 1
ATOM 844 C C . GLU A 1 107 ? -18.699 3.013 18.780 1.00 78.81 107 GLU A C 1
ATOM 846 O O . GLU A 1 107 ? -18.351 4.118 18.354 1.00 78.81 107 GLU A O 1
ATOM 851 N N . ALA A 1 108 ? -18.014 1.900 18.536 1.00 75.94 108 ALA A N 1
ATOM 852 C CA . ALA A 1 108 ? -16.798 1.855 17.745 1.00 75.94 108 ALA A CA 1
ATOM 853 C C . ALA A 1 108 ? -16.934 0.849 16.601 1.00 75.94 108 ALA A C 1
ATOM 855 O O . ALA A 1 108 ? -17.286 -0.314 16.816 1.00 75.94 108 ALA A O 1
ATOM 856 N N . TYR A 1 109 ? -16.611 1.270 15.383 1.00 72.25 109 TYR A N 1
ATOM 857 C CA . TYR A 1 109 ? -16.572 0.415 14.202 1.00 72.25 109 TYR A CA 1
ATOM 858 C C . TYR A 1 109 ? -15.119 0.091 13.874 1.00 72.25 109 TYR A C 1
ATOM 860 O O . TYR A 1 109 ? -14.312 0.975 13.623 1.00 72.25 109 TYR A O 1
ATOM 868 N N . ILE A 1 110 ? -14.791 -1.198 13.883 1.00 70.75 110 ILE A N 1
ATOM 869 C CA . ILE A 1 110 ? -13.432 -1.704 13.696 1.00 70.75 110 ILE A CA 1
ATOM 870 C C . ILE A 1 110 ? -13.329 -2.421 12.352 1.00 70.75 110 ILE A C 1
ATOM 872 O O . ILE A 1 110 ? -14.016 -3.430 12.120 1.00 70.75 110 ILE A O 1
ATOM 876 N N . LYS A 1 111 ? -12.429 -1.946 11.489 1.00 70.62 111 LYS A N 1
ATOM 877 C CA . LYS A 1 111 ? -11.941 -2.652 10.296 1.00 70.62 111 LYS A CA 1
ATOM 878 C C . LYS A 1 111 ? -10.458 -2.976 10.502 1.00 70.62 111 LYS A C 1
ATOM 880 O O . LYS A 1 111 ? -9.605 -2.144 10.238 1.00 70.62 111 LYS A O 1
ATOM 885 N N . ALA A 1 112 ? -10.168 -4.185 10.980 1.00 69.44 112 ALA A N 1
ATOM 886 C CA . ALA A 1 112 ? -8.803 -4.659 11.211 1.00 69.44 112 ALA A CA 1
ATOM 887 C C . ALA A 1 112 ? -8.246 -5.463 10.020 1.00 69.44 112 ALA A C 1
ATOM 889 O O . ALA A 1 112 ? -8.957 -6.289 9.418 1.00 69.44 112 ALA A O 1
ATOM 890 N N . GLU A 1 113 ? -6.969 -5.236 9.714 1.00 71.06 113 GLU A N 1
ATOM 891 C CA . GLU A 1 113 ? -6.157 -6.053 8.811 1.00 71.06 113 GLU A CA 1
ATOM 892 C C . GLU A 1 113 ? -5.818 -7.408 9.446 1.00 71.06 113 GLU A C 1
ATOM 894 O O . GLU A 1 113 ? -6.171 -7.692 10.592 1.00 71.06 113 GLU A O 1
ATOM 899 N N . ALA A 1 114 ? -5.211 -8.299 8.664 1.00 70.44 114 ALA A N 1
ATOM 900 C CA . ALA A 1 114 ? -4.692 -9.544 9.208 1.00 70.44 114 ALA A CA 1
ATOM 901 C C . ALA A 1 114 ? -3.449 -9.238 10.075 1.00 70.44 114 ALA A C 1
ATOM 903 O O . ALA A 1 114 ? -2.567 -8.534 9.593 1.00 70.44 114 ALA A O 1
ATOM 904 N N . PRO A 1 115 ? -3.400 -9.701 11.335 1.00 69.56 115 PRO A N 1
ATOM 905 C CA . PRO A 1 115 ? -2.300 -9.415 12.252 1.00 69.56 115 PRO A CA 1
ATOM 906 C C . PRO A 1 115 ? -1.107 -10.357 12.057 1.00 69.56 115 PRO A C 1
ATOM 908 O O . PRO A 1 115 ? -1.291 -11.513 11.670 1.00 69.56 115 PRO A O 1
ATOM 911 N N . HIS A 1 116 ? 0.085 -9.886 12.426 1.00 62.22 116 HIS A N 1
ATOM 912 C CA . HIS A 1 116 ? 1.323 -10.672 12.480 1.00 62.22 116 HIS A CA 1
ATOM 913 C C . HIS A 1 116 ? 1.606 -11.155 13.909 1.00 62.22 116 HIS A C 1
ATOM 915 O O . HIS A 1 116 ? 1.163 -10.543 14.886 1.00 62.22 116 HIS A O 1
ATOM 921 N N . GLY A 1 117 ? 2.358 -12.254 14.052 1.00 57.19 117 GLY A N 1
ATOM 922 C CA . GLY A 1 117 ? 2.831 -12.741 15.360 1.00 57.19 117 GLY A CA 1
ATOM 923 C C . GLY A 1 117 ? 1.766 -13.383 16.262 1.00 57.19 117 GLY A C 1
ATOM 924 O O . GLY A 1 117 ? 2.037 -13.720 17.414 1.00 57.19 117 GLY A O 1
ATOM 925 N N . VAL A 1 118 ? 0.555 -13.589 15.741 1.00 66.25 118 VAL A N 1
ATOM 926 C CA . VAL A 1 118 ? -0.535 -14.331 16.393 1.00 66.25 118 VAL A CA 1
ATOM 927 C C . VAL A 1 118 ? -1.034 -15.453 15.488 1.00 66.25 118 VAL A C 1
ATOM 929 O O . VAL A 1 118 ? -0.695 -15.510 14.310 1.00 66.25 118 VAL A O 1
ATOM 932 N N . CYS A 1 119 ? -1.845 -16.374 16.022 1.00 65.31 119 CYS A N 1
ATOM 933 C CA . CYS A 1 119 ? -2.375 -17.502 15.252 1.00 65.31 119 CYS A CA 1
ATOM 934 C C . CYS A 1 119 ? -3.380 -17.023 14.179 1.00 65.31 119 CYS A C 1
ATOM 936 O O . CYS A 1 119 ? -4.597 -17.014 14.390 1.00 65.31 119 CYS A O 1
ATOM 938 N N . TRP A 1 120 ? -2.857 -16.598 13.026 1.00 63.12 120 TRP A N 1
ATOM 939 C CA . TRP A 1 120 ? -3.609 -16.216 11.838 1.00 63.12 120 TRP A CA 1
ATOM 940 C C . TRP A 1 120 ? -3.611 -17.363 10.823 1.00 63.12 120 TRP A C 1
ATOM 942 O O . TRP A 1 120 ? -2.600 -17.690 10.207 1.00 63.12 120 TRP A O 1
ATOM 952 N N . ASP A 1 121 ? -4.772 -17.989 10.623 1.00 66.19 121 ASP A N 1
ATOM 953 C CA . ASP A 1 121 ? -4.918 -19.067 9.643 1.00 66.19 121 ASP A CA 1
ATOM 954 C C . ASP A 1 121 ? -5.292 -18.502 8.261 1.00 66.19 121 ASP A C 1
ATOM 956 O O . ASP A 1 121 ? -6.469 -18.420 7.880 1.00 66.19 121 ASP A O 1
ATOM 960 N N . SER A 1 122 ? -4.270 -18.128 7.485 1.00 63.97 122 SER A N 1
ATOM 961 C CA . SER A 1 122 ? -4.414 -17.647 6.104 1.00 63.97 122 SER A CA 1
ATOM 962 C C . SER A 1 122 ? -5.266 -18.598 5.243 1.00 63.97 122 SER A C 1
ATOM 964 O O . SER A 1 122 ? -6.127 -18.135 4.491 1.00 63.97 122 SER A O 1
ATOM 966 N N . LYS A 1 123 ? -5.135 -19.929 5.420 1.00 59.94 123 LYS A N 1
ATOM 967 C CA . LYS A 1 123 ? -5.927 -20.950 4.698 1.00 59.94 123 LYS A CA 1
ATOM 968 C C . LYS A 1 123 ? -7.411 -20.763 4.925 1.00 59.94 123 LYS A C 1
ATOM 970 O O . LYS A 1 123 ? -8.200 -20.801 3.979 1.00 59.94 123 LYS A O 1
ATOM 975 N N . LYS A 1 124 ? -7.781 -20.630 6.197 1.00 64.25 124 LYS A N 1
ATOM 976 C CA . LYS A 1 124 ? -9.168 -20.549 6.642 1.00 64.25 124 LYS A CA 1
ATOM 977 C C . LYS A 1 124 ? -9.821 -19.262 6.159 1.00 64.25 124 LYS A C 1
ATOM 979 O O . LYS A 1 124 ? -10.986 -19.286 5.771 1.00 64.25 124 LYS A O 1
ATOM 984 N N . HIS A 1 125 ? -9.085 -18.153 6.165 1.00 59.66 125 HIS A N 1
ATOM 985 C CA . HIS A 1 125 ? -9.655 -16.836 5.888 1.00 59.66 125 HIS A CA 1
ATOM 986 C C . HIS A 1 125 ? -9.698 -16.463 4.411 1.00 59.66 125 HIS A C 1
ATOM 988 O O . HIS A 1 125 ? -10.645 -15.803 3.978 1.00 59.66 125 HIS A O 1
ATOM 994 N N . THR A 1 126 ? -8.706 -16.866 3.623 1.00 55.91 126 THR A N 1
ATOM 995 C CA . THR A 1 126 ? -8.657 -16.496 2.204 1.00 55.91 126 THR A CA 1
ATOM 996 C C . THR A 1 126 ? -9.102 -17.642 1.300 1.00 55.91 126 THR A C 1
ATOM 998 O O . THR A 1 126 ? -9.499 -17.385 0.164 1.00 55.91 126 THR A O 1
ATOM 1001 N N . GLY A 1 127 ? -9.100 -18.887 1.793 1.00 51.28 127 GLY A N 1
ATOM 1002 C CA . GLY A 1 127 ? -9.215 -20.099 0.973 1.00 51.28 127 GLY A CA 1
ATOM 1003 C C . GLY A 1 127 ? -7.899 -20.479 0.285 1.00 51.28 127 GLY A C 1
ATOM 1004 O O . GLY A 1 127 ? -7.795 -21.563 -0.293 1.00 51.28 127 GLY A O 1
ATOM 1005 N N . TRP A 1 128 ? -6.885 -19.623 0.403 1.00 49.94 128 TRP A N 1
ATOM 1006 C CA . TRP A 1 128 ? -5.594 -19.727 -0.248 1.00 49.94 128 TRP A CA 1
ATOM 1007 C C . TRP A 1 128 ? -4.521 -19.802 0.836 1.00 49.94 128 TRP A C 1
ATOM 1009 O O . TRP A 1 128 ? -4.177 -18.818 1.482 1.00 49.94 128 TRP A O 1
ATOM 1019 N N . VAL A 1 129 ? -3.967 -20.992 1.033 1.00 55.03 129 VAL A N 1
ATOM 1020 C CA . VAL A 1 129 ? -2.537 -21.046 1.354 1.00 55.03 129 VAL A CA 1
ATOM 1021 C C . VAL A 1 129 ? -1.861 -21.152 0.020 1.00 55.03 129 VAL A C 1
ATOM 1023 O O . VAL A 1 129 ? -2.408 -21.804 -0.875 1.00 55.03 129 VAL A O 1
ATOM 1026 N N . VAL A 1 130 ? -0.678 -20.578 -0.104 1.00 54.94 130 VAL A N 1
ATOM 1027 C CA . VAL A 1 130 ? 0.127 -20.726 -1.309 1.00 54.94 130 VAL A CA 1
ATOM 1028 C C . VAL A 1 130 ? 0.136 -22.187 -1.799 1.00 54.94 130 VAL A C 1
ATOM 1030 O O . VAL A 1 130 ? -0.079 -22.412 -2.985 1.00 54.94 130 VAL A O 1
ATOM 1033 N N . TYR A 1 131 ? 0.168 -23.185 -0.896 1.00 56.25 131 TYR A N 1
ATOM 1034 C CA . TYR A 1 131 ? 0.045 -24.637 -1.167 1.00 56.25 131 TYR A CA 1
ATOM 1035 C C . TYR A 1 131 ? -1.167 -25.123 -1.981 1.00 56.25 131 TYR A C 1
ATOM 1037 O O . TYR A 1 131 ? -1.136 -26.240 -2.486 1.00 56.25 131 TYR A O 1
ATOM 1045 N N . LYS A 1 132 ? -2.256 -24.353 -2.073 1.00 53.41 132 LYS A N 1
ATOM 1046 C CA . LYS A 1 132 ? -3.488 -24.753 -2.780 1.00 53.41 132 LYS A CA 1
ATOM 1047 C C . LYS A 1 132 ? -3.628 -24.154 -4.176 1.00 53.41 132 LYS A C 1
ATOM 1049 O O . LYS A 1 132 ? -4.604 -24.462 -4.857 1.00 53.41 132 LYS A O 1
ATOM 1054 N N . ILE A 1 133 ? -2.692 -23.308 -4.601 1.00 62.62 133 ILE A N 1
ATOM 1055 C CA . ILE A 1 133 ? -2.669 -22.826 -5.982 1.00 62.62 133 ILE A CA 1
ATOM 1056 C C . ILE A 1 133 ? -2.491 -24.048 -6.906 1.00 62.62 133 ILE A C 1
ATOM 1058 O O . ILE A 1 133 ? -1.561 -24.827 -6.687 1.00 62.62 133 ILE A O 1
ATOM 1062 N N . PRO A 1 134 ? -3.366 -24.269 -7.905 1.00 62.88 134 PRO A N 1
ATOM 1063 C CA . PRO A 1 134 ? -3.199 -25.372 -8.842 1.00 62.88 134 PRO A CA 1
ATOM 1064 C C . PRO A 1 134 ? -1.876 -25.225 -9.597 1.00 62.88 134 PRO A C 1
ATOM 1066 O O . PRO A 1 134 ? -1.672 -24.255 -10.322 1.00 62.88 134 PRO A O 1
ATOM 1069 N N . THR A 1 135 ? -0.971 -26.182 -9.416 1.00 66.81 135 THR A N 1
ATOM 1070 C CA . THR A 1 135 ? 0.348 -26.211 -10.074 1.00 66.81 135 THR A CA 1
ATOM 1071 C C . THR A 1 135 ? 0.502 -27.397 -11.026 1.00 66.81 135 THR A C 1
ATOM 1073 O O . THR A 1 135 ? 1.531 -27.550 -11.676 1.00 66.81 135 THR A O 1
ATOM 1076 N N . THR A 1 136 ? -0.538 -28.222 -11.167 1.00 55.81 136 THR A N 1
ATOM 1077 C CA . THR A 1 136 ? -0.574 -29.342 -12.113 1.00 55.81 136 THR A CA 1
ATOM 1078 C C . THR A 1 136 ? -0.610 -28.835 -13.557 1.00 55.81 136 THR A C 1
ATOM 1080 O O . THR A 1 136 ? -1.546 -28.132 -13.931 1.00 55.81 136 THR A O 1
ATOM 1083 N N . GLY A 1 137 ? 0.376 -29.220 -14.373 1.00 56.75 137 GLY A N 1
ATOM 1084 C CA . GLY A 1 137 ? 0.429 -28.906 -15.810 1.00 56.75 137 GLY A CA 1
ATOM 1085 C C . GLY A 1 137 ? 1.263 -27.680 -16.195 1.00 56.75 137 GLY A C 1
ATOM 1086 O O . GLY A 1 137 ? 1.366 -27.380 -17.380 1.00 56.75 137 GLY A O 1
ATOM 1087 N N . VAL A 1 138 ? 1.882 -26.994 -15.230 1.00 57.78 138 VAL A N 1
ATOM 1088 C CA . VAL A 1 138 ? 2.823 -25.887 -15.478 1.00 57.78 138 VAL A CA 1
ATOM 1089 C C . VAL A 1 138 ? 4.236 -26.375 -15.172 1.00 57.78 138 VAL A C 1
ATOM 1091 O O . VAL A 1 138 ? 4.428 -27.110 -14.203 1.00 57.78 138 VAL A O 1
ATOM 1094 N N . ASP A 1 139 ? 5.230 -25.984 -15.974 1.00 62.69 139 ASP A N 1
ATOM 1095 C CA . ASP A 1 139 ? 6.628 -26.302 -15.681 1.00 62.69 139 ASP A CA 1
ATOM 1096 C C . ASP A 1 139 ? 6.999 -25.794 -14.276 1.00 62.69 139 ASP A C 1
ATOM 1098 O O . ASP A 1 139 ? 6.966 -24.594 -13.982 1.00 62.69 139 ASP A O 1
ATOM 1102 N N . SER A 1 140 ? 7.346 -26.736 -13.399 1.00 62.78 140 SER A N 1
ATOM 1103 C CA . SER A 1 140 ? 7.734 -26.494 -12.006 1.00 62.78 140 SER A CA 1
ATOM 1104 C C . SER A 1 140 ? 8.890 -25.496 -11.849 1.00 62.78 140 SER A C 1
ATOM 1106 O O . SER A 1 140 ? 9.038 -24.892 -10.788 1.00 62.78 140 SER A O 1
ATOM 1108 N N . SER A 1 141 ? 9.707 -25.305 -12.890 1.00 60.62 141 SER A N 1
ATOM 1109 C CA . SER A 1 141 ? 10.832 -24.367 -12.882 1.00 60.62 141 SER A CA 1
ATOM 1110 C C . SER A 1 141 ? 10.433 -22.912 -13.172 1.00 60.62 141 SER A C 1
ATOM 1112 O O . SER A 1 141 ? 11.131 -22.004 -12.723 1.00 60.62 141 SER A O 1
ATOM 1114 N N . ARG A 1 142 ? 9.294 -22.690 -13.845 1.00 61.66 142 ARG A N 1
ATOM 1115 C CA . ARG A 1 142 ? 8.789 -21.367 -14.270 1.00 61.66 142 ARG A CA 1
ATOM 1116 C C . ARG A 1 142 ? 7.526 -20.917 -13.536 1.00 61.66 142 ARG A C 1
ATOM 1118 O O . ARG A 1 142 ? 7.129 -19.761 -13.611 1.00 61.66 142 ARG A O 1
ATOM 1125 N N . SER A 1 143 ? 6.862 -21.821 -12.822 1.00 74.69 143 SER A N 1
ATOM 1126 C CA . SER A 1 143 ? 5.652 -21.482 -12.078 1.00 74.69 143 SER A CA 1
ATOM 1127 C C . SER A 1 143 ? 5.985 -20.703 -10.803 1.00 74.69 143 SER A C 1
ATOM 1129 O O . SER A 1 143 ? 6.439 -21.284 -9.815 1.00 74.69 143 SER A O 1
ATOM 1131 N N . VAL A 1 144 ? 5.695 -19.396 -10.799 1.00 72.25 144 VAL A N 1
ATOM 1132 C CA . VAL A 1 144 ? 5.783 -18.532 -9.603 1.00 72.25 144 VAL A CA 1
ATOM 1133 C C . VAL A 1 144 ? 4.967 -19.113 -8.455 1.00 72.25 144 VAL A C 1
ATOM 1135 O O . VAL A 1 144 ? 5.439 -19.192 -7.324 1.00 72.25 144 VAL A O 1
ATOM 1138 N N . ALA A 1 145 ? 3.765 -19.608 -8.755 1.00 68.69 145 ALA A N 1
ATOM 1139 C CA . ALA A 1 145 ? 2.917 -20.275 -7.780 1.00 68.69 145 ALA A CA 1
ATOM 1140 C C . ALA A 1 145 ? 3.616 -21.485 -7.142 1.00 68.69 145 ALA A C 1
ATOM 1142 O O . ALA A 1 145 ? 3.639 -21.599 -5.921 1.00 68.69 145 ALA A O 1
ATOM 1143 N N . PHE A 1 146 ? 4.232 -22.360 -7.942 1.00 75.31 146 PHE A N 1
ATOM 1144 C CA . PHE A 1 146 ? 4.963 -23.524 -7.430 1.00 75.31 146 PHE A CA 1
ATOM 1145 C C . PHE A 1 146 ? 6.229 -23.133 -6.658 1.00 75.31 146 PHE A C 1
ATOM 1147 O O . PHE A 1 146 ? 6.570 -23.743 -5.644 1.00 75.31 146 PHE A O 1
ATOM 1154 N N . ALA A 1 147 ? 6.937 -22.099 -7.106 1.00 75.44 147 ALA A N 1
ATOM 1155 C CA . ALA A 1 147 ? 8.133 -21.637 -6.426 1.00 75.44 147 ALA A CA 1
ATOM 1156 C C . ALA A 1 147 ? 7.812 -20.990 -5.074 1.00 75.44 147 ALA A C 1
ATOM 1158 O O . ALA A 1 147 ? 8.508 -21.278 -4.100 1.00 75.44 147 ALA A O 1
ATOM 1159 N N . LEU A 1 148 ? 6.732 -20.207 -4.996 1.00 71.62 148 LEU A N 1
ATOM 1160 C CA . LEU A 1 148 ? 6.194 -19.700 -3.736 1.00 71.62 148 LEU A CA 1
ATOM 1161 C C . LEU A 1 148 ? 5.757 -20.867 -2.840 1.00 71.62 148 LEU A C 1
ATOM 1163 O O . LEU A 1 148 ? 6.161 -20.910 -1.684 1.00 71.62 148 LEU A O 1
ATOM 1167 N N . GLN A 1 149 ? 5.023 -21.861 -3.367 1.00 76.31 149 GLN A N 1
ATOM 1168 C CA . GLN A 1 149 ? 4.633 -23.063 -2.607 1.00 76.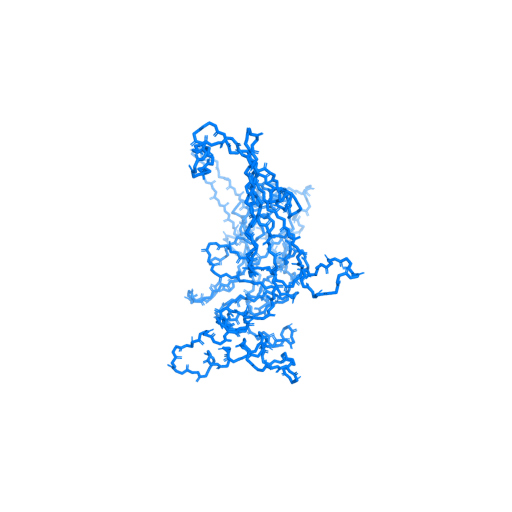31 149 GLN A CA 1
ATOM 1169 C C . GLN A 1 149 ? 5.830 -23.734 -1.947 1.00 76.31 149 GLN A C 1
ATOM 1171 O O . GLN A 1 149 ? 5.777 -24.072 -0.769 1.00 76.31 149 GLN A O 1
ATOM 1176 N N . ARG A 1 150 ? 6.918 -23.903 -2.700 1.00 77.75 150 ARG A N 1
ATOM 1177 C CA . ARG A 1 150 ? 8.137 -24.515 -2.183 1.00 77.75 150 ARG A CA 1
ATOM 1178 C C . ARG A 1 150 ? 8.829 -23.638 -1.138 1.00 77.75 150 ARG A C 1
ATOM 1180 O O . ARG A 1 150 ? 9.263 -24.170 -0.130 1.00 77.75 150 ARG A O 1
ATOM 1187 N N . VAL A 1 151 ? 8.909 -22.320 -1.341 1.00 75.06 151 VAL A N 1
ATOM 1188 C CA . VAL A 1 151 ? 9.509 -21.405 -0.350 1.00 75.06 151 VAL A CA 1
ATOM 1189 C C . VAL A 1 151 ? 8.739 -21.439 0.967 1.00 75.06 151 VAL A C 1
ATOM 1191 O O . VAL A 1 151 ? 9.361 -21.577 2.014 1.00 75.06 151 VAL A O 1
ATOM 1194 N N . PHE A 1 152 ? 7.405 -21.394 0.933 1.00 71.50 152 PHE A N 1
ATOM 1195 C CA . PHE A 1 152 ? 6.607 -21.513 2.155 1.00 71.50 152 PHE A CA 1
ATOM 1196 C C . PHE A 1 152 ? 6.757 -22.889 2.811 1.00 71.50 152 PHE A C 1
ATOM 1198 O O . PHE A 1 152 ? 6.860 -22.956 4.033 1.00 71.50 152 PHE A O 1
ATOM 1205 N N . TYR A 1 153 ? 6.839 -23.965 2.015 1.00 75.06 153 TYR A N 1
ATOM 1206 C CA . TYR A 1 153 ? 7.101 -25.314 2.533 1.00 75.06 153 TYR A CA 1
ATOM 1207 C C . TYR A 1 153 ? 8.428 -25.356 3.285 1.00 75.06 153 TYR A C 1
ATOM 1209 O O . TYR A 1 153 ? 8.487 -25.780 4.437 1.00 75.06 153 TYR A O 1
ATOM 1217 N N . ASP A 1 154 ? 9.485 -24.864 2.647 1.00 71.00 154 ASP A N 1
ATOM 1218 C CA . ASP A 1 154 ? 10.816 -24.851 3.229 1.00 71.00 154 ASP A CA 1
ATOM 1219 C C . ASP A 1 15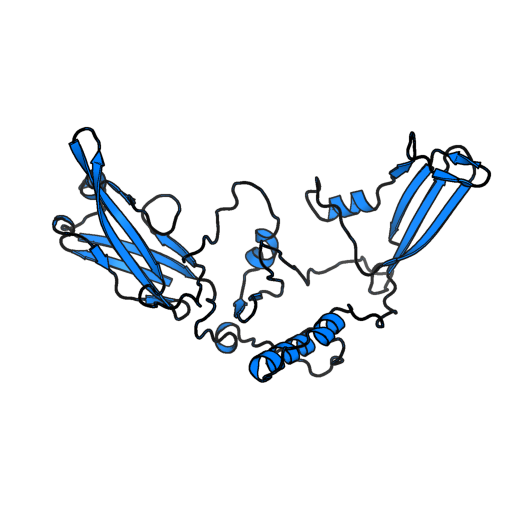4 ? 10.845 -23.950 4.479 1.00 71.00 154 ASP A C 1
ATOM 1221 O O . ASP A 1 154 ? 11.421 -24.347 5.481 1.00 71.00 154 ASP A O 1
ATOM 1225 N N . LEU A 1 155 ? 10.161 -22.799 4.497 1.00 62.41 155 LEU A N 1
ATOM 1226 C CA . LEU A 1 155 ? 10.097 -21.927 5.685 1.00 62.41 155 LEU A CA 1
ATOM 1227 C C . LEU A 1 155 ? 9.400 -22.595 6.872 1.00 62.41 155 LEU A C 1
ATOM 1229 O O . LEU A 1 155 ? 9.760 -22.351 8.019 1.00 62.41 155 LEU A O 1
ATOM 1233 N N . GLN A 1 156 ? 8.403 -23.431 6.596 1.00 62.06 156 GLN A N 1
ATOM 1234 C CA . GLN A 1 156 ? 7.604 -24.073 7.630 1.00 62.06 156 GLN A CA 1
ATOM 1235 C C . GLN A 1 156 ? 8.283 -25.311 8.232 1.00 62.06 156 GLN A C 1
ATOM 1237 O O . GLN A 1 156 ? 8.018 -25.645 9.387 1.00 62.06 156 GLN A O 1
ATOM 1242 N N . PHE A 1 157 ? 9.123 -26.008 7.462 1.00 70.81 157 PHE A N 1
ATOM 1243 C CA . PHE A 1 157 ? 9.642 -27.326 7.848 1.00 70.81 157 PHE A CA 1
ATOM 1244 C C . PHE A 1 157 ? 11.173 -27.455 7.815 1.00 70.81 157 PHE A C 1
ATOM 1246 O O . PHE A 1 157 ? 11.701 -28.447 8.313 1.00 70.81 157 PHE A O 1
ATOM 1253 N N . SER A 1 158 ? 11.903 -26.502 7.228 1.00 64.81 158 SER A N 1
ATOM 1254 C CA . SER A 1 158 ? 13.369 -26.536 7.173 1.00 64.81 158 SER A CA 1
ATOM 1255 C C . SER A 1 158 ? 13.985 -25.933 8.432 1.00 64.81 158 SER A C 1
ATOM 1257 O O . SER A 1 158 ? 13.706 -24.797 8.795 1.00 64.81 158 SER A O 1
ATOM 1259 N N . GLU A 1 159 ? 14.935 -26.647 9.032 1.00 62.62 159 GLU A N 1
ATOM 1260 C CA . GLU A 1 159 ? 15.802 -26.117 10.097 1.00 62.62 159 GLU A CA 1
ATOM 1261 C C . GLU A 1 159 ? 16.972 -25.271 9.547 1.00 62.62 159 GLU A C 1
ATOM 1263 O O . GLU A 1 159 ? 17.774 -24.723 10.302 1.00 62.62 159 GLU A O 1
ATOM 1268 N N . LYS A 1 160 ? 17.104 -25.177 8.215 1.00 65.12 160 LYS A N 1
ATOM 1269 C CA . LYS A 1 160 ? 18.132 -24.389 7.516 1.00 65.12 160 LYS A CA 1
ATOM 1270 C C . LYS A 1 160 ? 17.518 -23.157 6.842 1.00 65.12 160 LYS A C 1
ATOM 1272 O O . LYS A 1 160 ? 16.389 -23.263 6.357 1.00 65.12 160 LYS A O 1
ATOM 1277 N N . PRO A 1 161 ? 18.273 -22.046 6.704 1.00 47.94 161 PRO A N 1
ATOM 1278 C CA . PRO A 1 161 ? 17.832 -20.866 5.964 1.00 47.94 161 PRO A CA 1
ATOM 1279 C C . PRO A 1 161 ? 17.327 -21.215 4.562 1.00 47.94 161 PRO A C 1
ATOM 1281 O O . PRO A 1 161 ? 17.976 -21.954 3.816 1.00 47.94 161 PRO A O 1
ATOM 1284 N N . VAL A 1 162 ? 16.167 -20.671 4.204 1.00 64.00 162 VAL A N 1
ATOM 1285 C CA . VAL A 1 162 ? 15.489 -20.986 2.945 1.00 64.00 162 VAL A CA 1
ATOM 1286 C C . VAL A 1 162 ? 16.075 -20.161 1.808 1.00 64.00 162 VAL A C 1
ATOM 1288 O O . VAL A 1 162 ? 16.045 -18.934 1.822 1.00 64.00 162 VAL A O 1
ATOM 1291 N N . ALA A 1 163 ? 16.601 -20.837 0.789 1.00 62.56 163 ALA A N 1
ATOM 1292 C CA . ALA A 1 163 ? 17.130 -20.179 -0.398 1.00 62.56 163 ALA A CA 1
ATOM 1293 C C . ALA A 1 163 ? 16.001 -19.806 -1.376 1.00 62.56 163 ALA A C 1
ATOM 1295 O O . ALA A 1 163 ? 15.295 -20.671 -1.900 1.00 62.56 163 ALA A O 1
ATOM 1296 N N . THR A 1 164 ? 15.892 -18.522 -1.714 1.00 67.62 164 THR A N 1
ATOM 1297 C CA . THR A 1 164 ? 14.872 -17.979 -2.633 1.00 67.62 164 THR A CA 1
ATOM 1298 C C . THR A 1 164 ? 15.244 -18.088 -4.118 1.00 67.62 164 THR A C 1
ATOM 1300 O O . THR A 1 164 ? 14.469 -17.683 -4.976 1.00 67.62 164 THR A O 1
ATOM 1303 N N . ARG A 1 165 ? 16.378 -18.717 -4.458 1.00 65.31 165 ARG A N 1
ATOM 1304 C CA . ARG A 1 165 ? 16.916 -18.810 -5.834 1.00 65.31 165 ARG A CA 1
ATOM 1305 C C . ARG A 1 165 ? 15.927 -19.325 -6.879 1.00 65.31 165 ARG A C 1
ATOM 1307 O O . ARG A 1 165 ? 15.793 -18.762 -7.957 1.00 65.31 165 ARG A O 1
ATOM 1314 N N . LYS A 1 166 ? 15.159 -20.378 -6.571 1.00 69.69 166 LYS A N 1
ATOM 1315 C CA . LYS A 1 166 ? 14.177 -20.870 -7.555 1.00 69.69 166 LYS A CA 1
ATOM 1316 C C . LYS A 1 166 ? 12.868 -20.059 -7.560 1.00 69.69 166 LYS A C 1
ATOM 1318 O O . LYS A 1 166 ? 12.064 -20.259 -8.458 1.00 69.69 166 LYS A O 1
ATOM 1323 N N . LEU A 1 167 ? 12.639 -19.189 -6.568 1.00 70.44 167 LEU A N 1
ATOM 1324 C CA . LEU A 1 167 ? 11.575 -18.177 -6.613 1.00 70.44 167 LEU A CA 1
ATOM 1325 C C . LEU A 1 167 ? 11.997 -17.026 -7.529 1.00 70.44 167 LEU A C 1
ATOM 1327 O O . LEU A 1 167 ? 11.261 -16.701 -8.454 1.00 70.44 167 LEU A O 1
ATOM 1331 N N . THR A 1 168 ? 13.220 -16.516 -7.383 1.00 60.16 168 THR A N 1
ATOM 1332 C CA . THR A 1 168 ? 13.783 -15.534 -8.324 1.00 60.16 168 THR A CA 1
ATOM 1333 C C . THR A 1 168 ? 13.854 -16.093 -9.748 1.00 60.16 168 THR A C 1
ATOM 1335 O O . THR A 1 168 ? 13.444 -15.424 -10.690 1.00 60.16 168 THR A O 1
ATOM 1338 N N . ARG A 1 169 ? 14.227 -17.368 -9.921 1.00 65.25 169 ARG A N 1
ATOM 1339 C CA . ARG A 1 169 ? 14.152 -18.057 -11.222 1.00 65.25 169 ARG A CA 1
ATOM 1340 C C . ARG A 1 169 ? 12.746 -18.103 -11.809 1.00 65.25 169 ARG A C 1
ATOM 1342 O O . ARG A 1 169 ? 12.598 -17.904 -13.005 1.00 65.25 169 ARG A O 1
ATOM 1349 N N . SER A 1 170 ? 11.724 -18.349 -10.989 1.00 68.00 170 SER A N 1
ATOM 1350 C CA . SER A 1 170 ? 10.338 -18.395 -11.470 1.00 68.00 170 SER A CA 1
ATOM 1351 C C . SER A 1 170 ? 9.810 -17.034 -11.927 1.00 68.00 170 SER A C 1
ATOM 1353 O O . SER A 1 170 ? 8.896 -16.984 -12.741 1.00 68.00 170 SER A O 1
ATOM 1355 N N . PHE A 1 171 ? 10.417 -15.939 -11.456 1.00 61.94 171 PHE A N 1
ATOM 1356 C CA . PHE A 1 171 ? 10.196 -14.592 -11.987 1.00 61.94 171 PHE A CA 1
ATOM 1357 C C . PHE A 1 171 ? 11.002 -14.313 -13.269 1.00 61.94 171 PHE A C 1
ATOM 1359 O O . PHE A 1 171 ? 10.922 -13.214 -13.805 1.00 61.94 171 PHE A O 1
ATOM 1366 N N . GLY A 1 172 ? 11.777 -15.285 -13.765 1.00 56.44 172 GLY A N 1
ATOM 1367 C CA . GLY A 1 172 ? 12.650 -15.126 -14.929 1.00 56.44 172 GLY A CA 1
ATOM 1368 C C . GLY A 1 172 ? 14.013 -14.503 -14.609 1.00 56.44 172 GLY A C 1
ATOM 1369 O O . GLY A 1 172 ? 14.745 -14.155 -15.526 1.00 56.44 172 GLY A O 1
ATOM 1370 N N . TRP A 1 173 ? 14.391 -14.366 -13.330 1.00 60.44 173 TRP A N 1
ATOM 1371 C CA . TRP A 1 173 ? 15.599 -13.627 -12.919 1.00 60.44 173 TRP A CA 1
ATOM 1372 C C . TRP A 1 173 ? 16.892 -14.467 -12.887 1.00 60.44 173 TRP A C 1
ATOM 1374 O O . TRP A 1 173 ? 17.945 -13.955 -12.518 1.00 60.44 173 TRP A O 1
ATOM 1384 N N . GLU A 1 174 ? 16.851 -15.749 -13.273 1.00 55.91 174 GLU A N 1
ATOM 1385 C CA . GLU A 1 174 ? 18.047 -16.594 -13.459 1.00 55.91 174 GLU A CA 1
ATOM 1386 C C . GLU A 1 174 ? 18.237 -16.934 -14.951 1.00 55.91 174 GLU A C 1
ATOM 1388 O O . GLU A 1 174 ? 17.886 -18.015 -15.419 1.00 55.91 174 GLU A O 1
ATOM 1393 N N . THR A 1 175 ? 18.761 -15.964 -15.698 1.00 53.25 175 THR A N 1
ATOM 1394 C CA . THR A 1 175 ? 19.788 -16.102 -16.755 1.00 53.25 175 THR A CA 1
ATOM 1395 C C . THR A 1 175 ? 19.702 -17.160 -17.876 1.00 53.25 175 THR A C 1
ATOM 1397 O O . THR A 1 175 ? 20.653 -17.227 -18.646 1.00 53.25 175 THR A O 1
ATOM 1400 N N . LEU A 1 176 ? 18.626 -17.930 -18.086 1.00 48.94 176 LEU A N 1
ATOM 1401 C CA . LEU A 1 176 ? 18.549 -18.891 -19.217 1.00 48.94 176 LEU A CA 1
ATOM 1402 C C . LEU A 1 176 ? 17.160 -19.075 -19.871 1.00 48.94 176 LEU A C 1
ATOM 1404 O O . LEU A 1 176 ? 17.024 -19.914 -20.756 1.00 48.94 176 LEU A O 1
ATOM 1408 N N . ASP A 1 177 ? 16.154 -18.256 -19.536 1.00 45.75 177 ASP A N 1
ATOM 1409 C CA . ASP A 1 177 ? 14.920 -18.112 -20.346 1.00 45.75 177 ASP A CA 1
ATOM 1410 C C . ASP A 1 177 ? 15.098 -17.058 -21.459 1.00 45.75 177 ASP A C 1
ATOM 1412 O O . ASP A 1 177 ? 14.215 -16.269 -21.790 1.00 45.75 177 ASP A O 1
ATOM 1416 N N . SER A 1 178 ? 16.287 -17.090 -22.058 1.00 44.81 178 SER A N 1
ATOM 1417 C CA . SER A 1 178 ? 16.858 -16.192 -23.060 1.00 44.81 178 SER A CA 1
ATOM 1418 C C . SER A 1 178 ? 16.192 -16.258 -24.447 1.00 44.81 178 SER A C 1
ATOM 1420 O O . SER A 1 178 ? 16.885 -16.151 -25.454 1.00 44.81 178 SER A O 1
ATOM 1422 N N . PHE A 1 179 ? 14.872 -16.457 -24.531 1.00 44.16 179 PHE A N 1
ATOM 1423 C CA . PHE A 1 179 ? 14.163 -16.582 -25.817 1.00 44.16 179 PHE A CA 1
ATOM 1424 C C . PHE A 1 179 ? 12.826 -15.838 -25.918 1.00 44.16 179 PHE A C 1
ATOM 1426 O O . PHE A 1 179 ? 12.147 -15.987 -26.926 1.00 44.16 179 PHE A O 1
ATOM 1433 N N . MET A 1 180 ? 12.442 -15.011 -24.942 1.00 43.69 180 MET A N 1
ATOM 1434 C CA . MET A 1 180 ? 11.410 -13.998 -25.200 1.00 43.69 180 MET A CA 1
ATOM 1435 C C . MET A 1 180 ? 12.108 -12.717 -25.653 1.00 43.69 180 MET A C 1
ATOM 1437 O O . MET A 1 180 ? 12.631 -11.971 -24.830 1.00 43.69 180 MET A O 1
ATOM 1441 N N . GLN A 1 181 ? 12.182 -12.516 -26.968 1.00 42.47 181 GLN A N 1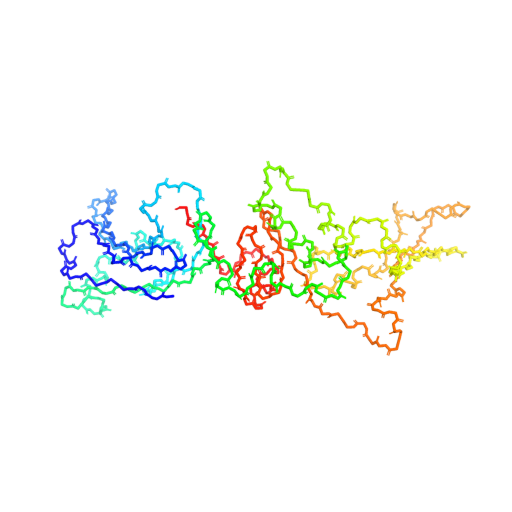
ATOM 1442 C CA . GLN A 1 181 ? 12.764 -11.320 -27.572 1.00 42.47 181 GLN A CA 1
ATOM 1443 C C . GLN A 1 181 ? 11.778 -10.153 -27.441 1.00 42.47 181 GLN A C 1
ATOM 1445 O O . GLN A 1 181 ? 10.681 -10.188 -27.994 1.00 42.47 181 GLN A O 1
ATOM 1450 N N . HIS A 1 182 ? 12.163 -9.127 -26.687 1.00 55.66 182 HIS A N 1
ATOM 1451 C CA . HIS A 1 182 ? 11.625 -7.785 -26.865 1.00 55.66 182 HIS A CA 1
ATOM 1452 C C . HIS A 1 182 ? 12.699 -6.968 -27.562 1.00 55.66 182 HIS A C 1
ATOM 1454 O O . HIS A 1 182 ? 13.783 -6.848 -27.001 1.00 55.66 182 HIS A O 1
ATOM 1460 N N . ASP A 1 183 ? 12.409 -6.403 -28.728 1.00 59.12 183 ASP A N 1
ATOM 1461 C CA . ASP A 1 183 ? 13.390 -5.617 -29.471 1.00 59.12 183 ASP A CA 1
ATOM 1462 C C . ASP A 1 183 ? 13.092 -4.124 -29.311 1.00 59.12 183 ASP A C 1
ATOM 1464 O O . ASP A 1 183 ? 11.977 -3.650 -29.566 1.00 59.12 183 ASP A O 1
ATOM 1468 N N . VAL A 1 184 ? 14.102 -3.382 -28.867 1.00 66.62 184 VAL A N 1
ATOM 1469 C CA . VAL A 1 184 ? 14.133 -1.923 -28.909 1.00 66.62 184 VAL A CA 1
ATOM 1470 C C . VAL A 1 184 ? 15.163 -1.494 -29.939 1.00 66.62 184 VAL A C 1
ATOM 1472 O O . VAL A 1 184 ? 16.244 -2.076 -30.029 1.00 66.62 184 VAL A O 1
ATOM 1475 N N . GLN A 1 185 ? 14.845 -0.465 -30.714 1.00 73.19 185 GLN A N 1
ATOM 1476 C CA . GLN A 1 185 ? 15.794 0.160 -31.615 1.00 73.19 185 GLN A CA 1
ATOM 1477 C C . GLN A 1 185 ? 16.091 1.576 -31.148 1.00 73.19 185 GLN A C 1
ATOM 1479 O O . GLN A 1 185 ? 15.245 2.471 -31.193 1.00 73.19 185 GLN A O 1
ATOM 1484 N N . GLU A 1 186 ? 17.334 1.783 -30.737 1.00 79.88 186 GLU A N 1
ATOM 1485 C CA . GLU A 1 186 ? 17.892 3.112 -30.567 1.00 79.88 186 GLU A CA 1
ATOM 1486 C C . GLU A 1 186 ? 18.306 3.649 -31.935 1.00 79.88 186 GLU A C 1
ATOM 1488 O O . GLU A 1 186 ? 18.922 2.946 -32.747 1.00 79.88 186 GLU A O 1
ATOM 1493 N N . PHE A 1 187 ? 17.981 4.908 -32.200 1.00 84.75 187 PHE A N 1
ATOM 1494 C CA . PHE A 1 187 ? 18.415 5.600 -33.403 1.00 84.75 187 PHE A CA 1
ATOM 1495 C C . PHE A 1 187 ? 19.107 6.908 -33.046 1.00 84.75 187 PHE A C 1
ATOM 1497 O O . PHE A 1 187 ? 18.767 7.583 -32.076 1.00 84.75 187 PHE A O 1
ATOM 1504 N N . LEU A 1 188 ? 20.081 7.265 -33.874 1.00 88.75 188 LEU A N 1
ATOM 1505 C CA . LEU A 1 188 ? 20.802 8.517 -33.799 1.00 88.75 188 LEU A CA 1
ATOM 1506 C C . LEU A 1 188 ? 21.006 9.077 -35.203 1.00 88.75 188 LEU A C 1
ATOM 1508 O O . LEU A 1 188 ? 21.444 8.368 -36.112 1.00 88.75 188 LEU A O 1
ATOM 1512 N N . ARG A 1 189 ? 20.713 10.364 -35.380 1.00 89.38 189 ARG A N 1
ATOM 1513 C CA . ARG A 1 189 ? 20.893 11.077 -36.648 1.00 89.38 189 ARG A CA 1
ATOM 1514 C C . ARG A 1 189 ? 21.580 12.414 -36.414 1.00 89.38 189 ARG A C 1
ATOM 1516 O O . ARG A 1 189 ? 21.036 13.275 -35.730 1.00 89.38 189 ARG A O 1
ATOM 1523 N N . CYS A 1 190 ? 22.741 12.610 -37.032 1.00 89.06 190 CYS A N 1
ATOM 1524 C CA . CYS A 1 190 ? 23.410 13.908 -37.041 1.00 89.06 190 CYS A CA 1
ATOM 1525 C C . CYS A 1 190 ? 22.629 14.911 -37.905 1.00 89.06 190 CYS A C 1
ATOM 1527 O O . CYS A 1 190 ? 22.097 14.554 -38.958 1.00 89.06 190 CYS A O 1
ATOM 1529 N N . LYS A 1 191 ? 22.570 16.177 -37.480 1.00 88.19 191 LYS A N 1
ATOM 1530 C CA . LYS A 1 191 ? 21.812 17.227 -38.188 1.00 88.19 191 LYS A CA 1
ATOM 1531 C C . LYS A 1 191 ? 22.550 17.793 -39.401 1.00 88.19 191 LYS A C 1
ATOM 1533 O O . LYS A 1 191 ? 21.930 18.071 -40.423 1.00 88.19 191 LYS A O 1
ATOM 1538 N N . ASN A 1 192 ? 23.867 17.964 -39.279 1.00 86.19 192 ASN A N 1
ATOM 1539 C CA . ASN A 1 192 ? 24.683 18.718 -40.242 1.00 86.19 192 ASN A CA 1
ATOM 1540 C C . ASN A 1 192 ? 25.566 17.832 -41.133 1.00 86.19 192 ASN A C 1
ATOM 1542 O O . ASN A 1 192 ? 26.191 18.323 -42.070 1.00 86.19 192 ASN A O 1
ATOM 1546 N N . VAL A 1 193 ? 25.624 16.531 -40.847 1.00 87.06 193 VAL A N 1
ATOM 1547 C CA . VAL A 1 193 ? 26.388 15.540 -41.610 1.00 87.06 193 VAL A CA 1
ATOM 1548 C C . VAL A 1 193 ? 25.528 14.306 -41.838 1.00 87.06 193 VAL A C 1
ATOM 1550 O O . VAL A 1 193 ? 24.684 13.972 -41.008 1.00 87.06 193 VAL A O 1
ATOM 1553 N N . ASN A 1 194 ? 25.737 13.614 -42.958 1.00 85.50 194 ASN A N 1
ATOM 1554 C CA . ASN A 1 194 ? 24.985 12.406 -43.294 1.00 85.50 194 ASN A CA 1
ATOM 1555 C C . ASN A 1 194 ? 25.521 11.188 -42.520 1.00 85.50 194 ASN A C 1
ATOM 1557 O O . ASN A 1 194 ? 26.091 10.266 -43.097 1.00 85.50 194 ASN A O 1
ATOM 1561 N N . CYS A 1 195 ? 25.380 11.235 -41.198 1.00 81.00 195 CYS A N 1
ATOM 1562 C CA . CYS A 1 195 ? 25.767 10.181 -40.275 1.00 81.00 195 CYS A CA 1
ATOM 1563 C C . CYS A 1 195 ? 24.527 9.744 -39.491 1.00 81.00 195 CYS A C 1
ATOM 1565 O O . CYS A 1 195 ? 23.916 10.534 -38.764 1.00 81.00 195 CYS A O 1
ATOM 1567 N N . THR A 1 196 ? 24.155 8.478 -39.659 1.00 85.00 196 THR A N 1
ATOM 1568 C CA . THR A 1 196 ? 23.082 7.823 -38.912 1.00 85.00 196 THR A CA 1
ATOM 1569 C C . THR A 1 196 ? 23.623 6.563 -38.270 1.00 85.00 196 THR A C 1
ATOM 1571 O O . THR A 1 196 ? 24.292 5.773 -38.937 1.00 85.00 196 THR A O 1
ATOM 1574 N N . SER A 1 197 ? 23.287 6.350 -37.007 1.00 83.88 197 SER A N 1
ATOM 1575 C CA . SER A 1 197 ? 23.564 5.114 -36.288 1.00 83.88 197 SER A CA 1
ATOM 1576 C C . SER A 1 197 ? 22.248 4.541 -35.782 1.00 83.88 197 SER A C 1
ATOM 1578 O O . SER A 1 197 ? 21.351 5.281 -35.382 1.00 83.88 197 SER A O 1
ATOM 1580 N N . SER A 1 198 ? 22.110 3.223 -35.817 1.00 82.81 198 SER A N 1
ATOM 1581 C CA . SER A 1 198 ? 20.989 2.545 -35.183 1.00 82.81 198 SER A CA 1
ATOM 1582 C C . SER A 1 198 ? 21.466 1.260 -34.545 1.00 82.81 198 SER A C 1
ATOM 1584 O O . SER A 1 198 ? 22.229 0.515 -35.165 1.00 82.81 198 SER A O 1
ATOM 1586 N N . ARG A 1 199 ? 20.991 0.991 -33.336 1.00 81.12 199 ARG A N 1
ATOM 1587 C CA . ARG A 1 199 ? 21.344 -0.197 -32.572 1.00 81.12 199 ARG A CA 1
ATOM 1588 C C . ARG A 1 199 ? 20.067 -0.858 -32.089 1.00 81.12 199 ARG A C 1
ATOM 1590 O O . ARG A 1 199 ? 19.231 -0.199 -31.485 1.00 81.12 199 ARG A O 1
ATOM 1597 N N . SER A 1 200 ? 19.937 -2.146 -32.370 1.00 78.44 200 SER A N 1
ATOM 1598 C CA . SER A 1 200 ? 18.868 -2.963 -31.811 1.00 78.44 200 SER A CA 1
ATOM 1599 C C . SER A 1 200 ? 19.377 -3.667 -30.562 1.00 78.44 200 SER A C 1
ATOM 1601 O O . SER A 1 200 ? 20.480 -4.222 -30.566 1.00 78.44 200 SER A O 1
ATOM 1603 N N . GLU A 1 201 ? 18.582 -3.633 -29.502 1.00 73.44 201 GLU A N 1
ATOM 1604 C CA . GLU A 1 201 ? 18.864 -4.308 -28.243 1.00 73.44 201 GLU A CA 1
ATOM 1605 C C . GLU A 1 201 ? 17.650 -5.086 -27.761 1.00 73.44 201 GLU A C 1
ATOM 1607 O O . GLU A 1 201 ? 16.506 -4.732 -28.043 1.00 73.44 201 GLU A O 1
ATOM 1612 N N . THR A 1 202 ? 17.919 -6.140 -26.997 1.00 69.25 202 THR A N 1
ATOM 1613 C CA . THR A 1 202 ? 16.878 -6.907 -26.324 1.00 69.25 202 THR A CA 1
ATOM 1614 C C . THR A 1 202 ? 16.685 -6.412 -24.896 1.00 69.25 202 THR A C 1
ATOM 1616 O O . THR A 1 202 ? 17.679 -6.317 -24.171 1.00 69.25 202 THR A O 1
ATOM 1619 N N . PHE A 1 203 ? 15.445 -6.179 -24.457 1.00 69.69 203 PHE A N 1
ATOM 1620 C CA . PHE A 1 203 ? 15.150 -5.744 -23.081 1.00 69.69 203 PHE A CA 1
ATOM 1621 C C . PHE A 1 203 ? 14.243 -6.722 -22.312 1.00 69.69 203 PHE A C 1
ATOM 1623 O O . PHE A 1 203 ? 13.447 -7.452 -22.895 1.00 69.69 203 PHE A O 1
ATOM 1630 N N . TRP A 1 204 ? 14.373 -6.738 -20.981 1.00 60.44 204 TRP A N 1
ATOM 1631 C CA . TRP A 1 204 ? 13.588 -7.596 -20.068 1.00 60.44 204 TRP A CA 1
ATOM 1632 C C . TRP A 1 204 ? 12.649 -6.795 -19.170 1.00 60.44 204 TRP A C 1
ATOM 1634 O O . TRP A 1 204 ? 11.599 -7.279 -18.750 1.00 60.44 204 TRP A O 1
ATOM 1644 N N . ASP A 1 205 ? 13.043 -5.560 -18.887 1.00 66.75 205 ASP A N 1
ATOM 1645 C CA . ASP A 1 205 ? 12.293 -4.582 -18.128 1.00 66.75 205 ASP A CA 1
ATOM 1646 C C . ASP A 1 205 ? 12.317 -3.239 -18.858 1.00 66.75 205 ASP A C 1
ATOM 1648 O O . ASP A 1 205 ? 13.149 -2.994 -19.733 1.00 66.75 205 ASP A O 1
ATOM 1652 N N . ILE A 1 206 ? 11.344 -2.393 -18.525 1.00 80.38 206 ILE A N 1
ATOM 1653 C CA . ILE A 1 206 ? 11.272 -1.016 -19.002 1.00 80.38 206 ILE A CA 1
ATOM 1654 C C . ILE A 1 206 ? 11.359 -0.129 -17.772 1.00 80.38 206 ILE A C 1
ATOM 1656 O O . ILE A 1 206 ? 10.488 -0.163 -16.898 1.00 80.38 206 ILE A O 1
ATOM 1660 N N . GLN A 1 207 ? 12.417 0.667 -17.716 1.00 78.56 207 GLN A N 1
ATOM 1661 C CA . GLN A 1 207 ? 12.632 1.639 -16.657 1.00 78.56 207 GLN A CA 1
ATOM 1662 C C . GLN A 1 207 ? 11.980 2.954 -17.066 1.00 78.56 207 GLN A C 1
ATOM 1664 O O . GLN A 1 207 ? 12.433 3.626 -17.987 1.00 78.56 207 GLN A O 1
ATOM 1669 N N . LEU A 1 208 ? 10.884 3.297 -16.395 1.00 83.00 208 LEU A N 1
ATOM 1670 C CA . LEU A 1 208 ? 10.090 4.478 -16.708 1.00 83.00 208 LEU A CA 1
ATOM 1671 C C . LEU A 1 208 ? 10.403 5.627 -15.747 1.00 83.00 208 LEU A C 1
ATOM 1673 O O . LEU A 1 208 ? 10.389 5.454 -14.525 1.00 83.00 208 LEU A O 1
ATOM 1677 N N . SER A 1 209 ? 10.619 6.819 -16.302 1.00 84.00 209 SER A N 1
ATOM 1678 C CA . SER A 1 209 ? 10.721 8.062 -15.538 1.00 84.00 209 SER A CA 1
ATOM 1679 C C . SER A 1 209 ? 9.393 8.370 -14.846 1.00 84.00 209 SER A C 1
ATOM 1681 O O . SER A 1 209 ? 8.352 8.459 -15.491 1.00 84.00 209 SER A O 1
ATOM 1683 N N . VAL A 1 210 ? 9.420 8.568 -13.526 1.00 84.31 210 VAL A N 1
ATOM 1684 C CA . VAL A 1 210 ? 8.218 8.928 -12.743 1.00 84.31 210 VAL A CA 1
ATOM 1685 C C . VAL A 1 210 ? 8.210 10.409 -12.361 1.00 84.31 210 VAL A C 1
ATOM 1687 O O . VAL A 1 210 ? 7.157 11.017 -12.189 1.00 84.31 210 VAL A O 1
ATOM 1690 N N . LYS A 1 211 ? 9.387 11.028 -12.224 1.00 83.44 211 LYS A N 1
ATOM 1691 C CA . LYS A 1 211 ? 9.498 12.415 -11.766 1.00 83.44 211 LYS A CA 1
ATOM 1692 C C . LYS A 1 211 ? 8.853 13.363 -12.780 1.00 83.44 211 LYS A C 1
ATOM 1694 O O . LYS A 1 211 ? 9.337 13.495 -13.894 1.00 83.44 211 LYS A O 1
ATOM 1699 N N . GLY A 1 212 ? 7.798 14.056 -12.355 1.00 84.12 212 GLY A N 1
ATOM 1700 C CA . GLY A 1 212 ? 7.051 14.986 -13.207 1.00 84.12 212 GLY A CA 1
ATOM 1701 C C . GLY A 1 212 ? 6.006 14.328 -14.113 1.00 84.12 212 GLY A C 1
ATOM 1702 O O . GLY A 1 212 ? 5.296 15.057 -14.798 1.00 84.12 212 GLY A O 1
ATOM 1703 N N . MET A 1 213 ? 5.866 12.997 -14.070 1.00 87.81 213 MET A N 1
ATOM 1704 C 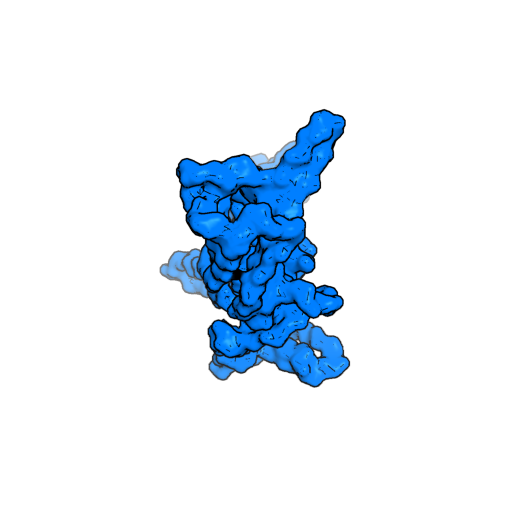CA . MET A 1 213 ? 4.910 12.236 -14.879 1.00 87.81 213 MET A CA 1
ATOM 1705 C C . MET A 1 213 ? 3.696 11.844 -14.036 1.00 87.81 213 MET A C 1
ATOM 1707 O O . MET A 1 213 ? 3.834 11.372 -12.906 1.00 87.81 213 MET A O 1
ATOM 1711 N N . LYS A 1 214 ? 2.487 12.031 -14.571 1.00 85.06 214 LYS A N 1
ATOM 1712 C CA . LYS A 1 214 ? 1.231 11.758 -13.846 1.00 85.06 214 LYS A CA 1
ATOM 1713 C C . LYS A 1 214 ? 0.763 10.318 -13.980 1.00 85.06 214 LYS A C 1
ATOM 1715 O O . LYS A 1 214 ? -0.045 9.854 -13.178 1.00 85.06 214 LYS A O 1
ATOM 1720 N N . ASN A 1 215 ? 1.168 9.640 -15.046 1.00 84.69 215 ASN A N 1
ATOM 1721 C CA . ASN A 1 215 ? 0.704 8.301 -15.373 1.00 84.69 215 ASN A CA 1
ATOM 1722 C C . ASN A 1 215 ? 1.710 7.581 -16.280 1.00 84.69 215 ASN A C 1
ATOM 1724 O O . ASN A 1 215 ? 2.622 8.192 -16.827 1.00 84.69 215 ASN A O 1
ATOM 1728 N N . ILE A 1 216 ? 1.503 6.275 -16.456 1.00 85.31 216 ILE A N 1
ATOM 1729 C CA . ILE A 1 216 ? 2.393 5.424 -17.250 1.00 85.31 216 ILE A CA 1
ATOM 1730 C C . ILE A 1 216 ? 2.477 5.852 -18.724 1.00 85.31 216 ILE A C 1
ATOM 1732 O O . ILE A 1 216 ? 3.516 5.656 -19.338 1.00 85.31 216 ILE A O 1
ATOM 1736 N N . PHE A 1 217 ? 1.420 6.449 -19.290 1.00 88.25 217 PHE A N 1
ATOM 1737 C CA . PHE A 1 217 ? 1.424 6.895 -20.686 1.00 88.25 217 PHE A CA 1
ATOM 1738 C C . PHE A 1 217 ? 2.378 8.070 -20.881 1.00 88.25 217 PHE A C 1
ATOM 1740 O O . PHE A 1 217 ? 3.204 8.017 -21.781 1.00 88.25 217 PHE A O 1
ATOM 1747 N N . GLU A 1 218 ? 2.343 9.060 -19.984 1.00 88.19 218 GLU A N 1
ATOM 1748 C CA . GLU A 1 218 ? 3.291 10.183 -20.007 1.00 88.19 218 GLU A CA 1
ATOM 1749 C C . GLU A 1 218 ? 4.740 9.699 -19.865 1.00 88.19 218 GLU A C 1
ATOM 1751 O O . GLU A 1 218 ? 5.621 10.177 -20.571 1.00 88.19 218 GLU A O 1
ATOM 1756 N N . SER A 1 219 ? 4.988 8.696 -19.016 1.00 87.75 219 SER A N 1
ATOM 1757 C CA . SER A 1 219 ? 6.317 8.091 -18.904 1.00 87.75 219 SER A CA 1
ATOM 1758 C C . SER A 1 219 ? 6.765 7.364 -20.177 1.00 87.75 219 SER A C 1
ATOM 1760 O O . SER A 1 219 ? 7.953 7.359 -20.481 1.00 87.75 219 SER A O 1
ATOM 1762 N N . PHE A 1 220 ? 5.849 6.730 -20.914 1.00 89.31 220 PHE A N 1
ATOM 1763 C CA . PHE A 1 220 ? 6.169 6.112 -22.205 1.00 89.31 220 PHE A CA 1
ATOM 1764 C C . PHE A 1 220 ? 6.412 7.159 -23.294 1.00 89.31 220 PHE A C 1
ATOM 1766 O O . PHE A 1 220 ? 7.335 6.980 -24.084 1.00 89.31 220 PHE A O 1
ATOM 1773 N N . ASP A 1 221 ? 5.623 8.236 -23.318 1.00 90.19 221 ASP A N 1
ATOM 1774 C CA . ASP A 1 221 ? 5.806 9.358 -24.244 1.00 90.19 221 ASP A CA 1
ATOM 1775 C C . ASP A 1 221 ? 7.169 10.036 -24.025 1.00 90.19 221 ASP A C 1
ATOM 1777 O O . ASP A 1 221 ? 7.870 10.336 -24.990 1.00 90.19 221 ASP A O 1
ATOM 1781 N N . ASP A 1 222 ? 7.573 10.216 -22.763 1.00 90.88 222 ASP A N 1
ATOM 1782 C CA . ASP A 1 222 ? 8.911 10.683 -22.377 1.00 90.88 222 ASP A CA 1
ATOM 1783 C C . ASP A 1 222 ? 10.003 9.707 -22.836 1.00 90.88 222 ASP A C 1
ATOM 1785 O O . ASP A 1 222 ? 10.976 10.119 -23.465 1.00 90.88 222 ASP A O 1
ATOM 1789 N N . TYR A 1 223 ? 9.808 8.404 -22.607 1.00 88.25 223 TYR A N 1
ATOM 1790 C CA . TYR A 1 223 ? 10.779 7.366 -22.964 1.00 88.25 223 TYR A CA 1
ATOM 1791 C C . TYR A 1 223 ? 11.086 7.313 -24.470 1.00 88.25 223 TYR A C 1
ATOM 1793 O O . TYR A 1 223 ? 12.231 7.101 -24.864 1.00 88.25 223 TYR A O 1
ATOM 1801 N N . ILE A 1 224 ? 10.072 7.499 -25.320 1.00 90.81 224 ILE A N 1
ATOM 1802 C CA . ILE A 1 224 ? 10.236 7.502 -26.786 1.00 90.81 224 ILE A CA 1
ATOM 1803 C C . ILE A 1 224 ? 10.520 8.897 -27.354 1.00 90.81 224 ILE A C 1
ATOM 1805 O O . ILE A 1 224 ? 10.613 9.056 -28.576 1.00 90.81 224 ILE A O 1
ATOM 1809 N N . SER A 1 225 ? 10.617 9.920 -26.500 1.00 91.50 225 SER A N 1
ATOM 1810 C CA . SER A 1 225 ? 10.882 11.281 -26.946 1.00 91.50 225 SER A CA 1
ATOM 1811 C C . SER A 1 225 ? 12.288 11.398 -27.540 1.00 91.50 225 SER A C 1
ATOM 1813 O O . SER A 1 225 ? 13.237 10.730 -27.128 1.00 91.50 225 SER A O 1
ATOM 1815 N N . THR A 1 226 ? 12.419 12.240 -28.563 1.00 92.31 226 THR A N 1
ATOM 1816 C CA . THR A 1 226 ? 13.717 12.500 -29.182 1.00 92.31 226 THR A CA 1
ATOM 1817 C C . THR A 1 226 ? 14.505 13.474 -28.315 1.00 92.31 226 THR A C 1
ATOM 1819 O O . THR A 1 226 ? 14.110 14.628 -28.146 1.00 92.31 226 THR A O 1
ATOM 1822 N N . GLU A 1 227 ? 15.659 13.030 -27.838 1.00 90.88 227 GLU A N 1
ATOM 1823 C CA . GLU A 1 227 ? 16.650 13.858 -27.171 1.00 90.88 227 GLU A CA 1
ATOM 1824 C C . GLU A 1 227 ? 17.499 14.605 -28.208 1.00 90.88 227 GLU A C 1
ATOM 1826 O O . GLU A 1 227 ? 17.982 14.036 -29.196 1.00 90.88 227 GLU A O 1
ATOM 1831 N N . LEU A 1 228 ? 17.692 15.903 -27.976 1.00 91.75 228 LEU A N 1
ATOM 1832 C CA . LEU A 1 228 ? 18.622 16.716 -28.746 1.00 91.75 228 LEU A CA 1
ATOM 1833 C C . LEU A 1 228 ? 19.996 16.697 -28.072 1.00 91.75 228 LEU A C 1
ATOM 1835 O O . LEU A 1 228 ? 20.157 17.182 -26.957 1.00 91.75 228 LEU A O 1
ATOM 1839 N N . LEU A 1 229 ? 20.983 16.170 -28.785 1.00 92.12 229 LEU A N 1
ATOM 1840 C CA . LEU A 1 229 ? 22.388 16.188 -28.407 1.00 92.12 229 LEU A CA 1
ATOM 1841 C C . LEU A 1 229 ? 23.028 17.450 -28.986 1.00 92.12 229 LEU A C 1
ATOM 1843 O O . LEU A 1 229 ? 23.358 17.481 -30.173 1.00 92.12 229 LEU A O 1
ATOM 1847 N N . ASP A 1 230 ? 23.154 18.500 -28.176 1.00 91.56 230 ASP A N 1
ATOM 1848 C CA . ASP A 1 230 ? 23.756 19.782 -28.551 1.00 91.56 230 ASP A CA 1
ATOM 1849 C C . ASP A 1 230 ? 24.623 20.379 -27.422 1.00 91.56 230 ASP A C 1
ATOM 1851 O O . ASP A 1 230 ? 24.810 19.785 -26.359 1.00 91.56 230 ASP A O 1
ATOM 1855 N N . GLY A 1 231 ? 25.238 21.539 -27.681 1.00 91.06 231 GLY A N 1
ATOM 1856 C CA . GLY A 1 231 ? 26.058 22.240 -26.687 1.00 91.06 231 GLY A CA 1
ATOM 1857 C C . GLY A 1 231 ? 27.250 21.409 -26.196 1.00 91.06 231 GLY A C 1
ATOM 1858 O O . GLY A 1 231 ? 28.125 21.055 -26.988 1.00 91.06 231 GLY A O 1
ATOM 1859 N N . GLU A 1 232 ? 27.289 21.126 -24.892 1.00 91.75 232 GLU A N 1
ATOM 1860 C CA . GLU A 1 232 ? 28.306 20.270 -24.258 1.00 91.75 232 GLU A CA 1
ATOM 1861 C C . GLU A 1 232 ? 28.019 18.765 -24.435 1.00 91.75 232 GLU A C 1
ATOM 1863 O O . GLU A 1 232 ? 28.934 17.956 -24.309 1.00 91.75 232 GLU A O 1
ATOM 1868 N N . ASN A 1 233 ? 26.789 18.388 -24.809 1.00 91.75 233 ASN A N 1
ATOM 1869 C CA . ASN A 1 233 ? 26.325 17.003 -24.979 1.00 91.75 233 ASN A CA 1
ATOM 1870 C C . ASN A 1 233 ? 26.314 16.550 -26.453 1.00 91.75 233 ASN A C 1
ATOM 1872 O O . ASN A 1 233 ? 25.502 15.715 -26.849 1.00 91.75 233 ASN A O 1
ATOM 1876 N N . LYS A 1 234 ? 27.193 17.107 -27.294 1.00 91.81 234 LYS A N 1
ATOM 1877 C CA . LYS A 1 234 ? 27.297 16.743 -28.719 1.00 91.81 234 LYS A CA 1
ATOM 1878 C C . LYS A 1 234 ? 27.708 15.279 -28.906 1.00 91.81 234 LYS A C 1
ATOM 1880 O O . LYS A 1 234 ? 28.516 14.739 -28.154 1.00 91.81 234 LYS A O 1
ATOM 1885 N N . TYR A 1 235 ? 27.205 14.661 -29.969 1.00 90.69 235 TYR A N 1
ATOM 1886 C CA . TYR A 1 235 ? 27.543 13.289 -30.338 1.00 90.69 235 TYR A CA 1
ATOM 1887 C C . TYR A 1 235 ? 28.922 13.208 -30.998 1.00 90.69 235 TYR A C 1
ATOM 1889 O O . TYR A 1 235 ? 29.199 13.954 -31.93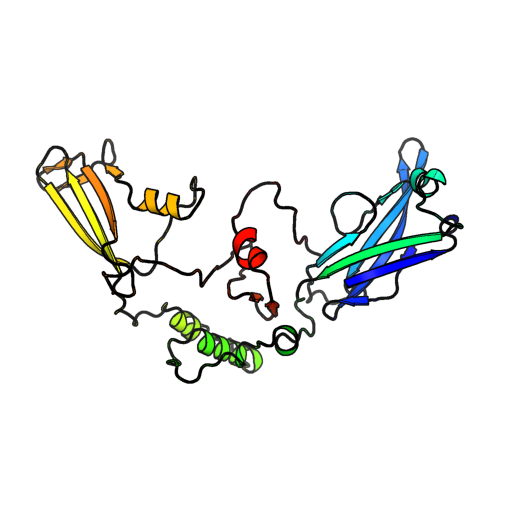4 1.00 90.69 235 TYR A O 1
ATOM 1897 N N . ASP A 1 236 ? 29.769 12.275 -30.566 1.00 91.06 236 ASP A N 1
ATOM 1898 C CA . ASP A 1 236 ? 31.022 11.968 -31.258 1.00 91.06 236 ASP A CA 1
ATOM 1899 C C . ASP A 1 236 ? 30.756 11.066 -32.471 1.00 91.06 236 ASP A C 1
ATOM 1901 O O . ASP A 1 236 ? 30.531 9.861 -32.344 1.00 91.06 236 ASP A O 1
ATOM 1905 N N . ALA A 1 237 ? 30.781 11.669 -33.659 1.00 89.56 237 ALA A N 1
ATOM 1906 C CA . ALA A 1 237 ? 30.579 10.992 -34.934 1.00 89.56 237 ALA A CA 1
ATOM 1907 C C . ALA A 1 237 ? 31.891 10.453 -35.547 1.00 89.56 237 ALA A C 1
ATOM 1909 O O . ALA A 1 237 ? 31.965 10.240 -36.762 1.00 89.56 237 ALA A O 1
ATOM 1910 N N . GLY A 1 238 ? 32.942 10.254 -34.740 1.00 89.12 238 GLY A N 1
ATOM 1911 C CA . GLY A 1 238 ? 34.219 9.690 -35.174 1.00 89.12 238 GLY A CA 1
ATOM 1912 C C . GLY A 1 238 ? 34.946 10.612 -36.151 1.00 89.12 238 GLY A C 1
ATOM 1913 O O . GLY A 1 238 ? 35.426 11.679 -35.775 1.00 89.12 238 GLY A O 1
ATOM 1914 N N . GLU A 1 239 ? 35.011 10.231 -37.431 1.00 88.56 239 GLU A N 1
ATOM 1915 C CA . GLU A 1 239 ? 35.683 11.027 -38.474 1.00 88.56 239 GLU A CA 1
ATOM 1916 C C . GLU A 1 239 ? 35.062 12.422 -38.670 1.00 88.56 239 GLU A C 1
ATOM 1918 O O . GLU A 1 239 ? 35.737 13.346 -39.125 1.00 88.56 239 GLU A O 1
ATOM 1923 N N . HIS A 1 240 ? 33.791 12.598 -38.296 1.00 86.94 240 HIS A N 1
ATOM 1924 C CA . HIS A 1 240 ? 33.088 13.880 -38.377 1.00 86.94 240 HIS A CA 1
ATOM 1925 C C . HIS A 1 240 ? 33.172 14.719 -37.088 1.00 86.94 240 HIS A C 1
ATOM 1927 O O . HIS A 1 240 ? 32.611 15.818 -37.043 1.00 86.94 240 HIS A O 1
ATOM 1933 N N . GLY A 1 241 ? 33.878 14.238 -36.058 1.00 91.69 241 GLY A N 1
ATOM 1934 C CA . GLY A 1 241 ? 34.020 14.910 -34.765 1.00 91.69 241 GLY A CA 1
ATOM 1935 C C . GLY A 1 241 ? 32.692 15.098 -34.023 1.00 91.69 241 GLY A C 1
ATOM 1936 O O . GLY A 1 241 ? 31.719 14.386 -34.267 1.00 91.69 241 GLY A O 1
ATOM 1937 N N . LEU A 1 242 ? 32.647 16.076 -33.113 1.00 93.38 242 LEU A N 1
ATOM 1938 C CA . LEU A 1 242 ? 31.463 16.377 -32.304 1.00 93.38 242 LEU A CA 1
ATOM 1939 C C . LEU A 1 242 ? 30.363 17.058 -33.133 1.00 93.38 242 LEU A C 1
ATOM 1941 O O . LEU A 1 242 ? 30.574 18.137 -33.693 1.00 93.38 242 LEU A O 1
ATOM 1945 N N . GLN A 1 243 ? 29.177 16.457 -33.168 1.00 92.38 243 GLN A N 1
ATOM 1946 C CA . GLN A 1 243 ? 28.042 16.878 -33.985 1.00 92.38 243 GLN A CA 1
ATOM 1947 C C . GLN A 1 243 ? 26.775 17.076 -33.157 1.00 92.38 243 GLN A C 1
ATOM 1949 O O . GLN A 1 243 ? 26.529 16.369 -32.181 1.00 92.38 243 GLN A O 1
ATOM 1954 N N . ASP A 1 244 ? 25.939 18.016 -33.602 1.00 94.19 244 ASP A N 1
ATOM 1955 C CA . ASP A 1 244 ? 24.563 18.095 -33.119 1.00 94.19 244 ASP A CA 1
ATOM 1956 C C . ASP A 1 244 ? 23.762 16.927 -33.698 1.00 94.19 244 ASP A C 1
ATOM 1958 O O . ASP A 1 244 ? 23.780 16.699 -34.917 1.00 94.19 244 ASP A O 1
ATOM 1962 N N . ALA A 1 245 ? 23.053 16.194 -32.845 1.00 93.44 245 ALA A N 1
ATOM 1963 C CA . ALA A 1 245 ? 22.343 14.984 -33.241 1.00 93.44 245 ALA A CA 1
ATOM 1964 C C . ALA A 1 245 ? 20.994 14.834 -32.538 1.00 93.44 245 ALA A C 1
ATOM 1966 O O . ALA A 1 245 ? 20.750 15.382 -31.471 1.00 93.44 245 ALA A O 1
ATOM 1967 N N . GLU A 1 246 ? 20.104 14.079 -33.163 1.00 92.75 246 GLU A N 1
ATOM 1968 C CA . GLU A 1 246 ? 18.843 13.634 -32.583 1.00 92.75 246 GLU A CA 1
ATOM 1969 C C . GLU A 1 246 ? 19.000 12.172 -32.193 1.00 92.75 246 GLU A C 1
ATOM 1971 O O . GLU A 1 246 ? 19.329 11.348 -33.053 1.00 92.75 246 GLU A O 1
ATOM 1976 N N . LYS A 1 247 ? 18.780 11.861 -30.917 1.00 91.31 247 LYS A N 1
ATOM 1977 C CA . LYS A 1 247 ? 18.798 10.503 -30.379 1.00 91.31 247 LYS A CA 1
ATOM 1978 C C . LYS A 1 247 ? 17.392 10.136 -29.920 1.00 91.31 247 LYS A C 1
ATOM 1980 O O . LYS A 1 247 ? 16.719 10.949 -29.302 1.00 91.31 247 LYS A O 1
ATOM 1985 N N . GLY A 1 248 ? 16.945 8.923 -30.202 1.00 89.31 248 GLY A N 1
ATOM 1986 C CA . GLY A 1 248 ? 15.657 8.447 -29.716 1.00 89.31 248 GLY A CA 1
ATOM 1987 C C . GLY A 1 248 ? 15.589 6.933 -29.645 1.00 89.31 248 GLY A C 1
ATOM 1988 O O . GLY A 1 248 ? 16.494 6.223 -30.094 1.00 89.31 248 GLY A O 1
ATOM 1989 N N . VAL A 1 249 ? 14.492 6.455 -29.072 1.00 87.94 249 VAL A N 1
ATOM 1990 C CA . VAL A 1 249 ? 14.240 5.039 -28.824 1.00 87.94 249 VAL A CA 1
ATOM 1991 C C . VAL A 1 249 ? 12.870 4.679 -29.385 1.00 87.94 249 VAL A C 1
ATOM 1993 O O . VAL A 1 249 ? 11.901 5.413 -29.194 1.00 87.94 249 VAL A O 1
ATOM 1996 N N . ARG A 1 250 ? 12.772 3.551 -30.093 1.00 86.25 250 ARG A N 1
ATOM 1997 C CA . ARG A 1 250 ? 11.490 2.997 -30.543 1.00 86.25 250 ARG A CA 1
ATOM 1998 C C . ARG A 1 250 ? 11.367 1.534 -30.151 1.00 86.25 250 ARG A C 1
ATOM 2000 O O . ARG A 1 250 ? 12.330 0.779 -30.239 1.00 86.25 250 ARG A O 1
ATOM 2007 N N . PHE A 1 251 ? 10.167 1.136 -29.754 1.00 84.56 251 PHE A N 1
ATOM 2008 C CA . PHE A 1 251 ? 9.850 -0.264 -29.511 1.00 84.56 251 PHE A CA 1
ATOM 2009 C C . PHE A 1 251 ? 9.472 -0.932 -30.827 1.00 84.56 251 PHE A C 1
ATOM 2011 O O . PHE A 1 251 ? 8.525 -0.496 -31.485 1.00 84.56 251 PHE A O 1
ATOM 2018 N N . ASP A 1 252 ? 10.195 -1.984 -31.198 1.00 77.56 252 ASP A N 1
ATOM 2019 C CA . ASP A 1 252 ? 9.900 -2.726 -32.418 1.00 77.56 252 ASP A CA 1
ATOM 2020 C C . ASP A 1 252 ? 8.846 -3.809 -32.146 1.00 77.56 252 ASP A C 1
ATOM 2022 O O . ASP A 1 252 ? 7.909 -3.963 -32.934 1.00 77.56 252 ASP A O 1
ATOM 2026 N N . GLN A 1 253 ? 8.956 -4.541 -31.025 1.00 71.88 253 GLN A N 1
ATOM 2027 C CA . GLN A 1 253 ? 8.026 -5.625 -30.680 1.00 71.88 253 GLN A CA 1
ATOM 2028 C C . GLN A 1 253 ? 7.706 -5.752 -29.183 1.00 71.88 253 GLN A C 1
ATOM 2030 O O . GLN A 1 253 ? 8.554 -5.607 -28.305 1.00 71.88 253 GLN A O 1
ATOM 2035 N N . PHE A 1 254 ? 6.443 -6.097 -28.920 1.00 69.81 254 PHE A N 1
ATOM 2036 C CA . PHE A 1 254 ? 5.846 -6.326 -27.607 1.00 69.81 254 PHE A CA 1
ATOM 2037 C C . PHE A 1 254 ? 5.168 -7.718 -27.604 1.00 69.81 254 PHE A C 1
ATOM 2039 O O . PHE A 1 254 ? 4.256 -7.937 -28.401 1.00 69.81 254 PHE A O 1
ATOM 2046 N N . PRO A 1 255 ? 5.576 -8.680 -26.755 1.00 59.56 255 PRO A N 1
ATOM 2047 C CA . PRO A 1 255 ? 5.006 -10.025 -26.698 1.00 59.56 255 PRO A CA 1
ATOM 2048 C C . PRO A 1 255 ? 3.565 -10.059 -26.165 1.00 59.56 255 PRO A C 1
ATOM 2050 O O . PRO A 1 255 ? 3.221 -9.255 -25.287 1.00 59.56 255 PRO A O 1
ATOM 2053 N N . PRO A 1 256 ? 2.754 -11.058 -26.575 1.00 53.88 256 PRO A N 1
ATOM 2054 C CA . PRO A 1 256 ? 3.107 -12.164 -27.474 1.00 53.88 256 PRO A CA 1
ATOM 2055 C C . PRO A 1 256 ? 3.123 -11.738 -28.952 1.00 53.88 256 PRO A C 1
ATOM 2057 O O . PRO A 1 256 ? 2.307 -10.920 -29.358 1.00 53.88 256 PRO A O 1
ATOM 2060 N N . GLU A 1 257 ? 4.031 -12.342 -29.728 1.00 53.69 257 GLU A N 1
ATOM 2061 C CA . GLU A 1 257 ? 4.519 -12.050 -31.102 1.00 53.69 257 GLU A CA 1
ATOM 2062 C C . GLU A 1 257 ? 3.473 -11.887 -32.232 1.00 53.69 257 GLU A C 1
ATOM 2064 O O . GLU A 1 257 ? 3.804 -11.874 -33.419 1.00 53.69 257 GLU A O 1
ATOM 2069 N N . ASN A 1 258 ? 2.186 -11.763 -31.918 1.00 55.09 258 ASN A N 1
ATOM 2070 C CA . ASN A 1 258 ? 1.138 -11.636 -32.913 1.00 55.09 258 ASN A CA 1
ATOM 2071 C C . ASN A 1 258 ? 0.940 -10.163 -33.315 1.00 55.09 258 ASN A C 1
ATOM 2073 O O . ASN A 1 258 ? 0.081 -9.456 -32.787 1.00 55.09 258 ASN A O 1
ATOM 2077 N N . LEU A 1 259 ? 1.719 -9.727 -34.310 1.00 54.31 259 LEU A N 1
ATOM 2078 C CA . LEU A 1 259 ? 1.694 -8.391 -34.939 1.00 54.31 259 LEU A CA 1
ATOM 2079 C C . LEU A 1 259 ? 0.305 -7.946 -35.456 1.00 54.31 259 LEU A C 1
ATOM 2081 O O . LEU A 1 259 ? 0.118 -6.786 -35.811 1.00 54.31 259 LEU A O 1
ATOM 2085 N N . SER A 1 260 ? -0.675 -8.854 -35.514 1.00 58.09 260 SER A N 1
ATOM 2086 C CA . SER A 1 260 ? -2.049 -8.574 -35.952 1.00 58.09 260 SER A CA 1
ATOM 2087 C C . SER A 1 260 ? -2.979 -8.082 -34.834 1.00 58.09 260 SER A C 1
ATOM 2089 O O . SER A 1 260 ? -4.122 -7.718 -35.125 1.00 58.09 260 SER A O 1
ATOM 2091 N N . THR A 1 261 ? -2.553 -8.103 -33.570 1.00 60.50 261 THR A N 1
ATOM 2092 C CA . THR A 1 261 ? -3.401 -7.712 -32.435 1.00 60.50 261 THR A CA 1
ATOM 2093 C C . THR A 1 261 ? -2.827 -6.502 -31.709 1.00 60.50 261 THR A C 1
ATOM 2095 O O . THR A 1 261 ? -1.623 -6.477 -31.464 1.00 60.50 261 THR A O 1
ATOM 2098 N N . PRO A 1 262 ? -3.653 -5.512 -31.321 1.00 71.94 262 PRO A N 1
ATOM 2099 C CA . PRO A 1 262 ? -3.171 -4.407 -30.504 1.00 71.94 262 PRO A CA 1
ATOM 2100 C C . PRO A 1 262 ? -2.572 -4.926 -29.188 1.00 71.94 262 PRO A C 1
ATOM 2102 O O . PRO A 1 262 ? -3.141 -5.821 -28.553 1.00 71.94 262 PRO A O 1
ATOM 2105 N N . ALA A 1 263 ? -1.442 -4.352 -28.774 1.00 73.56 263 ALA A N 1
ATOM 2106 C CA . ALA A 1 263 ? -0.708 -4.742 -27.573 1.00 73.56 263 ALA A CA 1
ATOM 2107 C C . ALA A 1 263 ? -1.447 -4.299 -26.291 1.00 73.56 263 ALA A C 1
ATOM 2109 O O . ALA A 1 263 ? -1.121 -3.294 -25.661 1.00 73.56 263 ALA A O 1
ATOM 2110 N N . HIS A 1 264 ? -2.493 -5.039 -25.914 1.00 77.19 264 HIS A N 1
ATOM 2111 C CA . HIS A 1 264 ? -3.261 -4.804 -24.691 1.00 77.19 264 HIS A CA 1
ATOM 2112 C C . HIS A 1 264 ? -2.719 -5.628 -23.520 1.00 77.19 264 HIS A C 1
ATOM 2114 O O . HIS A 1 264 ? -2.876 -6.849 -23.475 1.00 77.19 264 HIS A O 1
ATOM 2120 N N . TYR A 1 265 ? -2.176 -4.940 -22.517 1.00 76.19 265 TYR A N 1
ATOM 2121 C CA . TYR A 1 265 ? -1.675 -5.558 -21.291 1.00 76.19 265 TYR A CA 1
ATOM 2122 C C . TYR A 1 265 ? -2.702 -5.513 -20.156 1.00 76.19 265 TYR A C 1
ATOM 2124 O O . TYR A 1 265 ? -3.455 -4.551 -19.995 1.00 76.19 265 TYR A O 1
ATOM 2132 N N . LYS A 1 266 ? -2.725 -6.572 -19.339 1.00 73.25 266 LYS A N 1
ATOM 2133 C CA . LYS A 1 266 ? -3.502 -6.634 -18.095 1.00 73.25 266 LYS A CA 1
ATOM 2134 C C . LYS A 1 266 ? -2.549 -6.593 -16.910 1.00 73.25 266 LYS A C 1
ATOM 2136 O O . LYS A 1 266 ? -1.616 -7.388 -16.847 1.00 73.25 266 LYS A O 1
ATOM 2141 N N . LEU A 1 267 ? -2.823 -5.700 -15.961 1.00 73.62 267 LEU A N 1
ATOM 2142 C CA . LEU A 1 267 ? -2.052 -5.590 -14.728 1.00 73.62 267 LEU A CA 1
ATOM 2143 C C . LEU A 1 267 ? -2.088 -6.923 -13.958 1.00 73.62 267 LEU A C 1
ATOM 2145 O O . LEU A 1 267 ? -3.164 -7.421 -13.619 1.00 73.62 267 LEU A O 1
ATOM 2149 N N . HIS A 1 268 ? -0.906 -7.491 -13.713 1.00 65.75 268 HIS A N 1
ATOM 2150 C CA . HIS A 1 268 ? -0.711 -8.805 -13.082 1.00 65.75 268 HIS A CA 1
ATOM 2151 C C . HIS A 1 268 ? 0.091 -8.746 -11.776 1.00 65.75 268 HIS A C 1
ATOM 2153 O O . HIS A 1 268 ? -0.037 -9.670 -10.979 1.00 65.75 268 HIS A O 1
ATOM 2159 N N . ALA A 1 269 ? 0.918 -7.704 -11.626 1.00 62.62 269 ALA A N 1
ATOM 2160 C CA . ALA A 1 269 ? 1.983 -7.401 -10.659 1.00 62.62 269 ALA A CA 1
ATOM 2161 C C . ALA A 1 269 ? 1.905 -5.965 -10.092 1.00 62.62 269 ALA A C 1
ATOM 2163 O O . ALA A 1 269 ? 1.855 -5.062 -10.915 1.00 62.62 269 ALA A O 1
ATOM 2164 N N . VAL A 1 270 ? 1.953 -5.704 -8.778 1.00 69.56 270 VAL A N 1
ATOM 2165 C CA . VAL A 1 270 ? 2.179 -4.351 -8.206 1.00 69.56 270 VAL A CA 1
ATOM 2166 C C . VAL A 1 270 ? 3.053 -4.542 -6.985 1.00 69.56 270 VAL A C 1
ATOM 2168 O O . VAL A 1 270 ? 2.560 -4.853 -5.906 1.00 69.56 270 VAL A O 1
ATOM 2171 N N . LEU A 1 271 ? 4.359 -4.431 -7.181 1.00 63.66 271 LEU A N 1
ATOM 2172 C CA . LEU A 1 271 ? 5.322 -4.504 -6.096 1.00 63.66 271 LEU A CA 1
ATOM 2173 C C . LEU A 1 271 ? 5.328 -3.152 -5.376 1.00 63.66 271 LEU A C 1
ATOM 2175 O O . LEU A 1 271 ? 5.721 -2.149 -5.965 1.00 63.66 271 LEU A O 1
ATOM 2179 N N . VAL A 1 272 ? 4.844 -3.124 -4.137 1.00 67.12 272 VAL A N 1
ATOM 2180 C CA . VAL A 1 272 ? 4.826 -1.917 -3.304 1.00 67.12 272 VAL A CA 1
ATOM 2181 C C . VAL A 1 272 ? 6.098 -1.885 -2.460 1.00 67.12 272 VAL A C 1
ATOM 2183 O O . VAL A 1 272 ? 6.618 -2.924 -2.063 1.00 67.12 272 VAL A O 1
ATOM 2186 N N . HIS A 1 273 ? 6.626 -0.689 -2.219 1.00 56.28 273 HIS A N 1
ATOM 2187 C CA . HIS A 1 273 ? 7.759 -0.469 -1.328 1.00 56.28 273 HIS A CA 1
ATOM 2188 C C . HIS A 1 273 ? 7.421 0.695 -0.386 1.00 56.28 273 HIS A C 1
ATOM 2190 O O . HIS A 1 273 ? 7.627 1.861 -0.723 1.00 56.28 273 HIS A O 1
ATOM 2196 N N . SER A 1 274 ? 6.863 0.386 0.788 1.00 55.62 274 SER A N 1
ATOM 2197 C CA . SER A 1 274 ? 6.940 1.266 1.964 1.00 55.62 274 SER A CA 1
ATOM 2198 C C . SER A 1 274 ? 8.337 1.125 2.585 1.00 55.62 274 SER A C 1
ATOM 2200 O O . SER A 1 274 ? 9.128 0.326 2.104 1.00 55.62 274 SER A O 1
ATOM 2202 N N . GLY A 1 275 ? 8.699 1.891 3.615 1.00 45.22 275 GLY A N 1
ATOM 2203 C CA . GLY A 1 275 ? 10.008 1.807 4.291 1.00 45.22 275 GLY A CA 1
ATOM 2204 C C . GLY A 1 275 ? 10.363 0.465 4.972 1.00 45.22 275 GLY A C 1
ATOM 2205 O O . GLY A 1 275 ? 11.117 0.475 5.938 1.00 45.22 275 GLY A O 1
ATOM 2206 N N . ASP A 1 276 ? 9.839 -0.657 4.486 1.00 32.94 276 ASP A N 1
ATOM 2207 C CA . ASP A 1 276 ? 10.094 -2.056 4.814 1.00 32.94 276 ASP A CA 1
ATOM 2208 C C . ASP A 1 276 ? 9.415 -2.969 3.755 1.00 32.94 276 ASP A C 1
ATOM 2210 O O . ASP A 1 276 ? 8.338 -2.678 3.232 1.00 32.94 276 ASP A O 1
ATOM 2214 N N . ASN A 1 277 ? 10.100 -4.061 3.393 1.00 35.41 277 ASN A N 1
ATOM 2215 C CA . ASN A 1 277 ? 9.886 -4.908 2.206 1.00 35.41 277 ASN A CA 1
ATOM 2216 C C . ASN A 1 277 ? 8.525 -5.641 2.139 1.00 35.41 277 ASN A C 1
ATOM 2218 O O . ASN A 1 277 ? 8.467 -6.771 2.604 1.00 35.41 277 ASN A O 1
ATOM 2222 N N . HIS A 1 278 ? 7.475 -5.132 1.473 1.00 41.19 278 HIS A N 1
ATOM 2223 C CA . HIS A 1 278 ? 6.238 -5.930 1.294 1.00 41.19 278 HIS A CA 1
ATOM 2224 C C . HIS A 1 278 ? 5.522 -5.709 -0.048 1.00 41.19 278 HIS A C 1
ATOM 2226 O O . HIS A 1 278 ? 5.091 -4.609 -0.383 1.00 41.19 278 HIS A O 1
ATOM 2232 N N . GLY A 1 279 ? 5.390 -6.802 -0.811 1.00 34.66 279 GLY A N 1
ATOM 2233 C CA . GLY A 1 279 ? 5.016 -6.813 -2.224 1.00 34.66 279 GLY A CA 1
ATOM 2234 C C . GLY A 1 279 ? 3.548 -7.071 -2.589 1.00 34.66 279 GLY A C 1
ATOM 2235 O O . GLY A 1 279 ? 2.613 -6.766 -1.856 1.00 34.66 279 GLY A O 1
ATOM 2236 N N . GLY A 1 280 ? 3.365 -7.569 -3.820 1.00 33.91 280 GLY A N 1
ATOM 2237 C CA . GLY A 1 280 ? 2.152 -7.409 -4.628 1.00 33.91 280 GLY A CA 1
ATOM 2238 C C . GLY A 1 280 ? 1.229 -8.605 -4.904 1.00 33.91 280 GLY A C 1
ATOM 2239 O O . GLY A 1 280 ? 1.636 -9.757 -4.865 1.00 33.91 280 GLY A O 1
ATOM 2240 N N . HIS A 1 281 ? 0.022 -8.222 -5.357 1.00 34.69 281 HIS A N 1
ATOM 2241 C CA . HIS A 1 281 ? -0.909 -8.788 -6.364 1.00 34.69 281 HIS A CA 1
ATOM 2242 C C . HIS A 1 281 ? -1.843 -10.006 -6.148 1.00 34.69 281 HIS A C 1
ATOM 2244 O O . HIS A 1 281 ? -1.485 -11.030 -5.589 1.00 34.69 281 HIS A O 1
ATOM 2250 N N . TYR A 1 282 ? -3.030 -9.879 -6.786 1.00 39.97 282 TYR A N 1
ATOM 2251 C CA . TYR A 1 282 ? -4.232 -10.746 -6.901 1.00 39.97 282 TYR A CA 1
ATOM 2252 C C . TYR A 1 282 ? -5.295 -10.709 -5.805 1.00 39.97 282 TYR A C 1
ATOM 2254 O O . TYR A 1 282 ? -5.500 -11.708 -5.127 1.00 39.97 282 TYR A O 1
ATOM 2262 N N . TRP A 1 283 ? -6.049 -9.605 -5.669 1.00 51.56 283 TRP A N 1
ATOM 2263 C CA . TRP A 1 283 ? -7.118 -9.442 -4.648 1.00 51.56 283 TRP A CA 1
ATOM 2264 C C . TRP A 1 283 ? -6.703 -9.932 -3.246 1.00 51.56 283 TRP A C 1
ATOM 2266 O O . TRP A 1 283 ? -7.544 -10.236 -2.400 1.00 51.56 283 TRP A O 1
ATOM 2276 N N . CYS A 1 284 ? -5.399 -10.072 -3.037 1.00 54.50 284 CYS A N 1
ATOM 2277 C CA . CYS A 1 284 ? -4.723 -10.701 -1.935 1.00 54.50 284 CYS A CA 1
ATOM 2278 C C . CYS A 1 284 ? -3.423 -9.922 -1.757 1.00 54.50 284 CYS A C 1
ATOM 2280 O O . CYS A 1 284 ? -2.700 -9.686 -2.725 1.00 54.50 284 CYS A O 1
ATOM 2282 N N . LYS A 1 285 ? -3.174 -9.493 -0.526 1.00 63.53 285 LYS A N 1
ATOM 2283 C CA . LYS A 1 285 ? -1.941 -8.877 -0.055 1.00 63.53 285 LYS A CA 1
ATOM 2284 C C . LYS A 1 285 ? -1.078 -10.000 0.519 1.00 63.53 285 LYS A C 1
ATOM 2286 O O . LYS A 1 285 ? -1.560 -10.760 1.366 1.00 63.53 285 LYS A O 1
ATOM 2291 N N . PHE A 1 286 ? 0.144 -10.114 0.011 1.00 63.44 286 PHE A N 1
ATOM 2292 C CA . PHE A 1 286 ? 1.161 -11.052 0.476 1.00 63.44 286 PHE A CA 1
ATOM 2293 C C . PHE A 1 286 ? 2.162 -10.261 1.316 1.00 63.44 286 PHE A C 1
ATOM 2295 O O . PHE A 1 286 ? 2.947 -9.488 0.772 1.00 63.44 286 PHE A O 1
ATOM 2302 N N . ASP A 1 287 ? 2.061 -10.416 2.629 1.00 58.78 287 ASP A N 1
ATOM 2303 C CA . ASP A 1 287 ? 2.769 -9.638 3.644 1.00 58.78 287 ASP A CA 1
ATOM 2304 C C . ASP A 1 287 ? 3.509 -10.633 4.551 1.00 58.78 287 ASP A C 1
ATOM 2306 O O . ASP A 1 287 ? 2.954 -11.125 5.531 1.00 58.78 287 ASP A O 1
ATOM 2310 N N . ASP A 1 288 ? 4.706 -11.037 4.116 1.00 64.56 288 ASP A N 1
ATOM 2311 C CA . ASP A 1 288 ? 5.539 -12.072 4.736 1.00 64.56 288 ASP A CA 1
ATOM 2312 C C . ASP A 1 288 ? 4.798 -13.391 5.038 1.00 64.56 288 ASP A C 1
ATOM 2314 O O . ASP A 1 288 ? 4.479 -14.162 4.123 1.00 64.56 288 ASP A O 1
ATOM 2318 N N . ASP A 1 289 ? 4.542 -13.689 6.313 1.00 55.25 289 ASP A N 1
ATOM 2319 C CA . ASP A 1 289 ? 3.845 -14.891 6.777 1.00 55.25 289 ASP A CA 1
ATOM 2320 C C . ASP A 1 289 ? 2.311 -14.776 6.681 1.00 55.25 289 ASP A C 1
ATOM 2322 O O . ASP A 1 289 ? 1.583 -15.767 6.839 1.00 55.25 289 ASP A O 1
ATOM 2326 N N . VAL A 1 290 ? 1.801 -13.588 6.348 1.00 55.25 290 VAL A N 1
ATOM 2327 C CA . VAL A 1 290 ? 0.379 -13.261 6.306 1.00 55.25 290 VAL A CA 1
ATOM 2328 C C . VAL A 1 290 ? -0.102 -13.074 4.868 1.00 55.25 290 VAL A C 1
ATOM 2330 O O . VAL A 1 290 ? 0.344 -12.212 4.114 1.00 55.25 290 VAL A O 1
ATOM 2333 N N . VAL A 1 291 ? -1.123 -13.850 4.491 1.00 63.34 291 VAL A N 1
ATOM 2334 C CA . VAL A 1 291 ? -1.881 -13.621 3.256 1.00 63.34 291 VAL A CA 1
ATOM 2335 C C . VAL A 1 291 ? -3.292 -13.197 3.625 1.00 63.34 291 VAL A C 1
ATOM 2337 O O . VAL A 1 291 ? -4.013 -13.895 4.347 1.00 63.34 291 VAL A O 1
ATOM 2340 N N . SER A 1 292 ? -3.715 -12.048 3.108 1.00 64.00 292 SER A N 1
ATOM 2341 C CA . SER A 1 292 ? -5.045 -11.489 3.360 1.00 64.00 292 SER A CA 1
ATOM 2342 C C . SER A 1 292 ? -5.705 -11.069 2.056 1.00 64.00 292 SER A C 1
ATOM 2344 O O . SER A 1 292 ? -5.019 -10.706 1.117 1.00 64.00 292 SER A O 1
ATOM 2346 N N . ARG A 1 293 ? -7.039 -11.130 1.960 1.00 67.06 293 ARG A N 1
ATOM 2347 C CA . ARG A 1 293 ? -7.749 -10.580 0.794 1.00 67.06 293 ARG A CA 1
ATOM 2348 C C . ARG A 1 293 ? -7.762 -9.052 0.861 1.00 67.06 293 ARG A C 1
ATOM 2350 O O . ARG A 1 293 ? -8.017 -8.508 1.932 1.00 67.06 293 ARG A O 1
ATOM 2357 N N . CYS A 1 294 ? -7.594 -8.396 -0.280 1.00 67.12 294 CYS A N 1
ATOM 2358 C CA . CYS A 1 294 ? -7.707 -6.952 -0.449 1.00 67.12 294 CYS A CA 1
ATOM 2359 C C . CYS A 1 294 ? -8.630 -6.598 -1.628 1.00 67.12 294 CYS A C 1
ATOM 2361 O O . CYS A 1 294 ? -8.917 -7.409 -2.514 1.00 67.12 294 CYS A O 1
ATOM 2363 N N . SER A 1 295 ? -9.140 -5.374 -1.618 1.00 73.06 295 SER A N 1
ATOM 2364 C CA . SER A 1 295 ? -9.937 -4.796 -2.697 1.00 73.06 295 SER A CA 1
ATOM 2365 C C . SER A 1 295 ? -9.059 -4.318 -3.859 1.00 73.06 295 SER A C 1
ATOM 2367 O O . SER A 1 295 ? -7.865 -4.072 -3.710 1.00 73.06 295 SER A O 1
ATOM 2369 N N . LYS A 1 296 ? -9.674 -4.103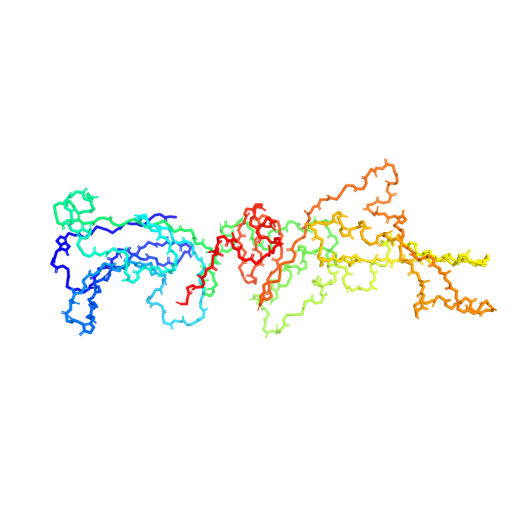 -5.029 1.00 71.44 296 LYS A N 1
ATOM 2370 C CA . LYS A 1 296 ? -8.996 -3.506 -6.193 1.00 71.44 296 LYS A CA 1
ATOM 2371 C C . LYS A 1 296 ? -8.404 -2.126 -5.879 1.00 71.44 296 LYS A C 1
ATOM 2373 O O . LYS A 1 296 ? -7.342 -1.798 -6.392 1.00 71.44 296 LYS A O 1
ATOM 2378 N N . LYS A 1 297 ? -9.084 -1.341 -5.036 1.00 75.75 297 LYS A N 1
ATOM 2379 C CA . LYS A 1 297 ? -8.615 -0.017 -4.610 1.00 75.75 297 LYS A CA 1
ATOM 2380 C C . LYS A 1 297 ? -7.348 -0.117 -3.766 1.00 75.75 297 LYS A C 1
ATOM 2382 O O . LYS A 1 297 ? -6.373 0.550 -4.074 1.00 75.75 297 LYS A O 1
ATOM 2387 N N . GLU A 1 298 ? -7.340 -1.018 -2.783 1.00 70.62 298 GLU A N 1
ATOM 2388 C CA . GLU A 1 298 ? -6.170 -1.286 -1.933 1.00 70.62 298 GLU A CA 1
ATOM 2389 C C . GLU A 1 298 ? -4.975 -1.821 -2.747 1.00 70.62 298 GLU A C 1
ATOM 2391 O O . GLU A 1 298 ? -3.832 -1.492 -2.452 1.00 70.62 298 GLU A O 1
ATOM 2396 N N . ALA A 1 299 ? -5.220 -2.602 -3.805 1.00 69.88 299 ALA A N 1
ATOM 2397 C CA . ALA A 1 299 ? -4.156 -3.140 -4.656 1.00 69.88 299 ALA A CA 1
ATOM 2398 C C . ALA A 1 299 ? -3.597 -2.145 -5.695 1.00 69.88 299 ALA A C 1
ATOM 2400 O O . ALA A 1 299 ? -2.478 -2.337 -6.165 1.00 69.88 299 ALA A O 1
ATOM 2401 N N . ILE A 1 300 ? -4.359 -1.118 -6.090 1.00 77.62 300 ILE A N 1
ATOM 2402 C CA . ILE A 1 300 ? -4.007 -0.231 -7.215 1.00 77.62 300 ILE A CA 1
ATOM 2403 C C . ILE A 1 300 ? -4.049 1.237 -6.792 1.00 77.62 300 ILE A C 1
ATOM 2405 O O . ILE A 1 300 ? -3.015 1.891 -6.742 1.00 77.62 300 ILE A O 1
ATOM 2409 N N . GLU A 1 301 ? -5.241 1.754 -6.489 1.00 79.81 301 GLU A N 1
ATOM 2410 C CA . GLU A 1 301 ? -5.474 3.187 -6.256 1.00 79.81 301 GLU A CA 1
ATOM 2411 C C . GLU A 1 301 ? -4.703 3.711 -5.038 1.00 79.81 301 GLU A C 1
ATOM 2413 O O . GLU A 1 301 ? -4.204 4.831 -5.058 1.00 79.81 301 GLU A O 1
ATOM 2418 N N . TYR A 1 302 ? -4.570 2.899 -3.986 1.00 77.62 302 TYR A N 1
ATOM 2419 C CA . TYR A 1 302 ? -3.872 3.299 -2.758 1.00 77.62 302 TYR A CA 1
ATOM 2420 C C . TYR A 1 302 ? -2.341 3.281 -2.892 1.00 77.62 302 TYR A C 1
ATOM 2422 O O . TYR A 1 302 ? -1.654 3.692 -1.964 1.00 77.62 302 TYR A O 1
ATOM 2430 N N . ASN A 1 303 ? -1.809 2.864 -4.048 1.00 78.69 303 ASN A N 1
ATOM 2431 C CA . ASN A 1 303 ? -0.372 2.739 -4.305 1.00 78.69 303 ASN A CA 1
ATOM 2432 C C . ASN A 1 303 ? 0.166 3.786 -5.303 1.00 78.69 303 ASN A C 1
ATOM 2434 O O . ASN A 1 303 ? 1.288 3.646 -5.778 1.00 78.69 303 ASN A O 1
ATOM 2438 N N . TYR A 1 304 ? -0.603 4.832 -5.638 1.00 78.69 304 TYR A N 1
ATOM 2439 C CA . TYR A 1 304 ? -0.173 5.886 -6.575 1.00 78.69 304 TYR A CA 1
ATOM 2440 C C . TYR A 1 304 ? 0.799 6.931 -5.984 1.00 78.69 304 TYR A C 1
ATOM 2442 O O . TYR A 1 304 ? 1.342 7.735 -6.738 1.00 78.69 304 TYR A O 1
ATOM 2450 N N . GLY A 1 305 ? 1.070 6.905 -4.671 1.00 68.81 305 GLY A N 1
ATOM 2451 C CA . GLY A 1 305 ? 1.947 7.875 -3.991 1.00 68.81 305 GLY A CA 1
ATOM 2452 C C . GLY A 1 305 ? 1.312 9.263 -3.770 1.00 68.81 305 GLY A C 1
ATOM 2453 O O . GLY A 1 305 ? 0.148 9.473 -4.108 1.00 68.81 305 GLY A O 1
ATOM 2454 N N . GLY A 1 306 ? 2.069 10.203 -3.176 1.00 67.31 306 GLY A N 1
ATOM 2455 C CA . GLY A 1 306 ? 1.683 11.617 -2.972 1.00 67.31 306 GLY A CA 1
ATOM 2456 C C . GLY A 1 306 ? 1.985 12.189 -1.571 1.00 67.31 306 GLY A C 1
ATOM 2457 O O . GLY A 1 306 ? 1.943 11.458 -0.583 1.00 67.31 306 GLY A O 1
ATOM 2458 N N . GLU A 1 307 ? 2.275 13.497 -1.489 1.00 50.25 307 GLU A N 1
ATOM 2459 C CA . GLU A 1 307 ? 2.314 14.280 -0.238 1.00 50.25 307 GLU A CA 1
ATOM 2460 C C . GLU A 1 307 ? 0.933 14.901 0.058 1.00 50.25 307 GLU A C 1
ATOM 2462 O O . GLU A 1 307 ? 0.282 15.414 -0.846 1.00 50.25 307 GLU A O 1
ATOM 2467 N N . GLU A 1 308 ? 0.531 14.830 1.335 1.00 47.09 308 GLU A N 1
ATOM 2468 C CA . GLU A 1 308 ? -0.622 15.465 2.006 1.00 47.09 308 GLU A CA 1
ATOM 2469 C C . GLU A 1 308 ? -2.030 15.267 1.386 1.00 47.09 308 GLU A C 1
ATOM 2471 O O . GLU A 1 308 ? -2.368 15.778 0.327 1.00 47.09 308 GLU A O 1
ATOM 2476 N N . HIS A 1 309 ? -2.910 14.592 2.146 1.00 37.75 309 HIS A N 1
ATOM 2477 C CA . HIS A 1 309 ? -4.352 14.345 1.909 1.00 37.75 309 HIS A CA 1
ATOM 2478 C C . HIS A 1 309 ? -4.786 13.014 1.275 1.00 37.75 309 HIS A C 1
ATOM 2480 O O . HIS A 1 309 ? -5.961 12.856 0.938 1.00 37.75 309 HIS A O 1
ATOM 2486 N N . ALA A 1 310 ? -3.939 11.983 1.261 1.00 34.56 310 ALA A N 1
ATOM 2487 C CA . ALA A 1 310 ? -4.495 10.643 1.449 1.00 34.56 310 ALA A CA 1
ATOM 2488 C C . ALA A 1 310 ? -5.017 10.586 2.899 1.00 34.56 310 ALA A C 1
ATOM 2490 O O . ALA A 1 310 ? -4.232 10.877 3.807 1.00 34.56 310 ALA A O 1
ATOM 2491 N N . PRO A 1 311 ? -6.306 10.292 3.175 1.00 33.12 311 PRO A N 1
ATOM 2492 C CA . PRO A 1 311 ? -6.728 10.049 4.547 1.00 33.12 311 PRO A CA 1
ATOM 2493 C C . PRO A 1 311 ? -5.817 8.942 5.062 1.00 33.12 311 PRO A C 1
ATOM 2495 O O . PRO A 1 311 ? -5.771 7.875 4.455 1.00 33.12 311 PRO A O 1
ATOM 2498 N N . TYR A 1 312 ? -5.024 9.255 6.085 1.00 34.31 312 TYR A N 1
ATOM 2499 C CA . TYR A 1 312 ? -4.035 8.376 6.692 1.00 34.31 312 TYR A CA 1
ATOM 2500 C C . TYR A 1 312 ? -4.712 7.065 7.118 1.00 34.31 312 TYR A C 1
ATOM 2502 O O . TYR A 1 312 ? -5.204 6.921 8.234 1.00 34.31 312 TYR A O 1
ATOM 2510 N N . LEU A 1 313 ? -4.793 6.119 6.186 1.00 37.06 313 LEU A N 1
ATOM 2511 C CA . LEU A 1 313 ? -5.279 4.771 6.392 1.00 37.06 313 LEU A CA 1
ATOM 2512 C C . LEU A 1 313 ? -4.082 3.987 6.927 1.00 37.06 313 LEU A C 1
ATOM 2514 O O . LEU A 1 313 ? -3.088 3.829 6.228 1.00 37.06 313 LEU A O 1
ATOM 2518 N N . ALA A 1 314 ? -4.212 3.530 8.171 1.00 35.09 314 ALA A N 1
ATOM 2519 C CA . ALA A 1 314 ? -3.220 2.810 8.969 1.00 35.09 314 ALA A CA 1
ATOM 2520 C C . ALA A 1 314 ? -2.108 3.687 9.574 1.00 35.09 314 ALA A C 1
ATOM 2522 O O . ALA A 1 314 ? -1.044 3.906 9.002 1.00 35.09 314 ALA A O 1
ATOM 2523 N N . ARG A 1 315 ? -2.329 4.111 10.824 1.00 36.25 315 ARG A N 1
ATOM 2524 C CA . ARG A 1 315 ? -1.242 4.435 11.753 1.00 36.25 315 ARG A CA 1
ATOM 2525 C C . ARG A 1 315 ? -1.172 3.341 12.818 1.00 36.25 315 ARG A C 1
ATOM 2527 O O . ARG A 1 315 ? -2.191 2.890 13.335 1.00 36.25 315 ARG A O 1
ATOM 2534 N N . ARG A 1 316 ? 0.056 2.878 13.045 1.00 30.41 316 ARG A N 1
ATOM 2535 C CA . ARG A 1 316 ? 0.500 1.784 13.919 1.00 30.41 316 ARG A CA 1
ATOM 2536 C C . ARG A 1 316 ? -0.164 1.846 15.305 1.00 30.41 316 ARG A C 1
ATOM 2538 O O . ARG A 1 316 ? 0.023 2.829 16.012 1.00 30.41 316 ARG A O 1
ATOM 2545 N N . ALA A 1 317 ? -0.872 0.791 15.710 1.00 31.28 317 ALA A N 1
ATOM 2546 C CA . ALA A 1 317 ? -1.025 0.492 17.133 1.00 31.28 317 ALA A CA 1
ATOM 2547 C C . ALA A 1 317 ? 0.190 -0.336 17.549 1.00 31.28 317 ALA A C 1
ATOM 2549 O O . ALA A 1 317 ? 0.371 -1.453 17.064 1.00 31.28 317 ALA A O 1
ATOM 2550 N N . THR A 1 318 ? 1.057 0.263 18.360 1.00 28.33 318 THR A N 1
ATOM 2551 C CA . THR A 1 318 ? 2.026 -0.472 19.183 1.00 28.33 318 THR A CA 1
ATOM 2552 C C . THR A 1 318 ? 1.332 -1.041 20.402 1.00 28.33 318 THR A C 1
ATOM 2554 O O . THR A 1 318 ? 0.514 -0.284 20.978 1.00 28.33 318 THR A O 1
#

InterPro domains:
  IPR001394 Peptidase C19, ubiquitin carboxyl-terminal hydrolase [PF00443] (243-300)
  IPR002083 MATH/TRAF domain [PF00917] (7-111)
  IPR002083 MATH/TRAF domain [PS50144] (1-110)
  IPR008974 TRAF-like [G3DSA:2.60.210.10] (1-129)
  IPR018200 Ubiquitin specific protease, conserved site [PS00973] (265-282)
  IPR038765 Papain-like cysteine peptidase superfamily [SSF54001] (130-313)
  IPR050164 Ubiquitin carboxyl-terminal hydrolases [PTHR24006] (147-256)

Organism: Operophtera brumata (NCBI:txid104452)

Foldseek 3Di:
DKFKDKDALLVPDDFKDKGDFDQDLNWTKIKIKGWDWDQDPVRDTWIAIKIAMDTNVVDPDPQKFKWKDKDKPDDDDDDGIGPHPDTPCLCPPVVNVQADNSMGMIMIDMDIDNMGPDPRDQCVAVVDDLLPDDPPPPPCQQDLSNLSNVQVVCVVPPPDDGDSVSNCRNVVNPDPVPPPFWKKKKKKAFDPDGDIDIDIDGDDDDDFDDVVDQDPVSRVCVQFDWDWQDDPRFDQRDVVGGTTMIIGMDTPDDPPPPPPDPPDDDDAFDQADDVDGFTADDLWGDGPVDIHGHDPCVRPVVRSDDPDPPPPRTDTDD

Secondary structure (DSSP, 8-state):
-EEEEEESSGGG--SEEEPPPEEETTEEEEEEEEEEEEE-TTS-EEEEEEEEEEESTT---SS-BB-EEEEESSS---SSSEEEEEEHHHHH-TTT-S-BTTBEEEEEEEEEPPPBSS---HHHHHS--GGGS--TTS-TTT-HHHHHHHHHHHHHH-SSPPP-HHHHHHTT-SS--TT---EEEEEEEESSSS-EEEEEEE-S------TT-SSHHHHHHHHTSPEEE-TTS-EE-GGG-EE-EEEEEEE---SS--TTS------------BSB-----SSEEEETTEEEE--HHHHTGGGS--SS-S------B-